Protein AF-A0A1X7VIX7-F1 (afdb_monomer_lite)

Secondary structure (DSSP, 8-state):
-TTIIIIIHHHHHHHHHHIIIIIS-SS-HHHHHHHHHHS---GGGGGGS--S---HHHHTSSPPPS--HHHHHHHHHHHHHHHGGGS-TT-HHHHHHHHHHHHHHHHT-SS--HHHHHHHHHHHHHHHHHHHHH-TTSPPPHHHHHHTTHHHHHHHHS-GGGG--HHHHHHHHHHHHHHTSS-STTHHHHHHHHHHHHHHHHHHGGGS-----EE-PEEEEETTSTTTHHHHHTT-TT--TTSEEEEES-EEBTTB-----TT-------------------EEEE--SSSSPPEEEEPPPP----

Sequence (306 aa):
MHILFEGVLPSQIKLLLHNIIYDRKLFSLPFLNQRIQHFIYGYPETRKKPSKNIEDKHIRGDSKLPFSASQMWFFATVLPLLIGDAVPYEDEHWRCYLLLLEITKYSTARVVSSSSAEYLELLVMRHHELFRICYPQKPITPKMHYMVHFPTLLLKLGPLISCWCMRMEAKNSYFKRISQIGNFKNLSLSVATRHQKLMCSYLHGPVFDFWELESGPCKANLVGSYELFYDIGNIFPDINPKELVSRPKWIKKYQGKVSFSESELSISSFTEANGEKVSFSESELVYGKTDKPPVMLWRLQKSNSA

pLDDT: mean 74.04, std 25.52, range [22.14, 98.44]

Foldseek 3Di:
DCLQLVHDLQVLVLVLCCCCCPVVNLDHLVLLQVLLVPPDDDPVCPVLRPPDRDDPCCNVNPNTGPHDSSNSLVCLVCVCVSCVVSDDPPDLSVVLSVLSNVLVCLLQDPADDLVSLVVLLVSLVVSVVSCCVSCVPDDCDVSSVVSNCSSVCCVVVNRNNVVDCPVVVVVVVLLVVQLVVDDVVPSVVSSVVVVVVLVCCVPVPPPDQPQDKDFADWDKDFCLPPVRVVVVCVVPVPDDSRFIKIFGCAIQGSNDRPGDDPPAADDDDDDDDDDDDDDAGHWDWTDGPDPDDTDTDGDDDDDPPD

Organism: Amphimedon queenslandica (NCBI:txid400682)

Radius of gyration: 27.21 Å; chains: 1; bounding box: 84×40×45 Å

Structure (mmCIF, N/CA/C/O backbone):
data_AF-A0A1X7VIX7-F1
#
_entry.id   AF-A0A1X7VIX7-F1
#
loop_
_atom_site.group_PDB
_atom_site.id
_atom_site.type_symbol
_atom_site.label_atom_id
_atom_site.label_alt_id
_atom_site.label_comp_id
_atom_site.label_asym_id
_atom_site.label_entity_id
_atom_site.label_seq_id
_atom_site.pdbx_PDB_ins_code
_atom_site.Cartn_x
_atom_site.Cartn_y
_atom_site.Cartn_z
_atom_site.occupancy
_atom_site.B_iso_or_equiv
_atom_site.auth_seq_id
_atom_site.auth_comp_id
_atom_site.auth_asym_id
_atom_site.auth_atom_id
_atom_site.pdbx_PDB_model_num
ATOM 1 N N . MET A 1 1 ? -0.694 2.633 -8.822 1.00 84.31 1 MET A N 1
ATOM 2 C CA . MET A 1 1 ? 0.163 2.883 -7.641 1.00 84.31 1 MET A CA 1
ATOM 3 C C . MET A 1 1 ? -0.283 4.134 -6.886 1.00 84.31 1 MET A C 1
ATOM 5 O O . MET A 1 1 ? -0.794 3.976 -5.786 1.00 84.31 1 MET A O 1
ATOM 9 N N . HIS A 1 2 ? -0.205 5.333 -7.478 1.00 91.12 2 HIS A N 1
ATOM 10 C CA . HIS A 1 2 ? -0.530 6.584 -6.770 1.00 91.12 2 HIS A CA 1
ATOM 11 C C . HIS A 1 2 ? -1.971 6.692 -6.258 1.00 91.12 2 HIS A C 1
ATOM 13 O O . HIS A 1 2 ? -2.201 7.307 -5.215 1.00 91.12 2 HIS A O 1
ATOM 19 N N . ILE A 1 3 ? -2.928 6.123 -7.001 1.00 95.25 3 ILE A N 1
ATOM 20 C CA . ILE A 1 3 ? -4.352 6.152 -6.646 1.00 95.25 3 ILE A CA 1
ATOM 21 C C . ILE A 1 3 ? -4.588 5.304 -5.393 1.00 95.25 3 ILE A C 1
ATOM 23 O O . ILE A 1 3 ? -4.989 5.839 -4.368 1.00 95.25 3 ILE A O 1
ATOM 27 N N . LEU A 1 4 ? -4.266 4.009 -5.446 1.00 95.62 4 LEU A N 1
ATOM 28 C CA . LEU A 1 4 ? -4.497 3.082 -4.336 1.00 95.62 4 LEU A CA 1
ATOM 29 C C . LEU A 1 4 ? -3.406 3.172 -3.258 1.00 95.62 4 LEU A C 1
ATOM 31 O O . LEU A 1 4 ? -3.664 3.650 -2.159 1.00 95.62 4 LEU A O 1
ATOM 35 N N . PHE A 1 5 ? -2.178 2.750 -3.569 1.00 94.88 5 PHE A N 1
ATOM 36 C CA . PHE A 1 5 ? -1.123 2.473 -2.581 1.00 94.88 5 PHE A CA 1
ATOM 37 C C . PHE A 1 5 ? -0.504 3.710 -1.922 1.00 94.88 5 PHE A C 1
ATOM 39 O O . PHE A 1 5 ? -0.047 3.624 -0.790 1.00 94.88 5 PHE A O 1
ATOM 46 N N . GLU A 1 6 ? -0.492 4.858 -2.597 1.00 93.81 6 GLU A N 1
ATOM 47 C CA . GLU A 1 6 ? -0.040 6.139 -2.015 1.00 93.81 6 GLU A CA 1
ATOM 48 C C . GLU A 1 6 ? -1.198 7.111 -1.761 1.00 93.81 6 GLU A C 1
ATOM 50 O O . GLU A 1 6 ? -1.000 8.297 -1.481 1.00 93.81 6 GLU A O 1
ATOM 55 N N . GLY A 1 7 ? -2.426 6.645 -1.956 1.00 94.88 7 GLY A N 1
ATOM 56 C CA . GLY A 1 7 ? -3.621 7.464 -1.898 1.00 94.88 7 GLY A CA 1
ATOM 57 C C . GLY A 1 7 ? -4.652 6.869 -0.973 1.00 94.88 7 GLY A C 1
ATOM 58 O O . GLY A 1 7 ? -4.559 7.040 0.238 1.00 94.88 7 GLY A O 1
ATOM 59 N N . VAL A 1 8 ? -5.620 6.182 -1.570 1.00 96.81 8 VAL A N 1
ATOM 60 C CA . VAL A 1 8 ? -6.841 5.739 -0.897 1.00 96.81 8 VAL A CA 1
ATOM 61 C C . VAL A 1 8 ? -6.543 4.777 0.254 1.00 96.81 8 VAL A C 1
ATOM 63 O O . VAL A 1 8 ? -7.055 4.980 1.353 1.00 96.81 8 VAL A O 1
ATOM 66 N N . LEU A 1 9 ? -5.650 3.799 0.054 1.00 97.00 9 LEU A N 1
ATOM 67 C CA . LEU A 1 9 ? -5.275 2.834 1.096 1.00 97.00 9 LEU A CA 1
ATOM 68 C C . LEU A 1 9 ? -4.662 3.500 2.335 1.00 97.00 9 LEU A C 1
ATOM 70 O O . LEU A 1 9 ? -5.235 3.335 3.411 1.00 97.00 9 LEU A O 1
ATOM 74 N N . PRO A 1 10 ? -3.564 4.281 2.238 1.00 95.75 10 PRO A N 1
ATOM 75 C CA . PRO A 1 10 ? -3.006 4.939 3.414 1.00 95.75 10 PRO A CA 1
ATOM 76 C C . PRO A 1 10 ? -4.017 5.842 4.118 1.00 95.75 10 PRO A C 1
ATOM 78 O O . PRO A 1 10 ? -4.035 5.875 5.346 1.00 95.75 10 PRO A O 1
ATOM 81 N N . SER A 1 11 ? -4.846 6.577 3.364 1.00 95.50 11 SER A N 1
ATOM 82 C CA . SER A 1 11 ? -5.825 7.483 3.967 1.00 95.50 11 SER A CA 1
ATOM 83 C C . SER A 1 11 ? -6.924 6.737 4.715 1.00 95.50 11 SER A C 1
ATOM 85 O O . SER A 1 11 ? -7.225 7.089 5.850 1.00 95.50 11 SER A O 1
ATOM 87 N N . GLN A 1 12 ? -7.502 5.695 4.120 1.00 96.75 12 GLN A N 1
ATOM 88 C CA . GLN A 1 12 ? -8.629 4.986 4.719 1.00 96.75 12 GLN A CA 1
ATOM 89 C C . GLN A 1 12 ? -8.191 4.063 5.847 1.00 96.75 12 GLN A C 1
ATOM 91 O O . GLN A 1 12 ? -8.845 4.031 6.880 1.00 96.75 12 GLN A O 1
ATOM 96 N N . ILE A 1 13 ? -7.048 3.383 5.710 1.00 97.06 13 ILE A N 1
ATOM 97 C CA . ILE A 1 13 ? -6.485 2.575 6.798 1.00 97.06 13 ILE A CA 1
ATOM 98 C C . ILE A 1 13 ? -6.184 3.457 8.010 1.00 97.06 13 ILE A C 1
ATOM 100 O O . ILE A 1 13 ? -6.458 3.062 9.137 1.00 97.06 13 ILE A O 1
ATOM 104 N N . LYS A 1 14 ? -5.677 4.677 7.803 1.00 96.00 14 LYS A N 1
ATOM 105 C CA . LYS A 1 14 ? -5.478 5.632 8.897 1.00 96.00 14 LYS A CA 1
ATOM 106 C C . LYS A 1 14 ? -6.792 5.978 9.609 1.00 96.00 14 LYS A C 1
ATOM 108 O O . LYS A 1 14 ? -6.824 5.960 10.835 1.00 96.00 14 LYS A O 1
ATOM 113 N N . LEU A 1 15 ? -7.863 6.256 8.860 1.00 96.56 15 LEU A N 1
ATOM 114 C CA . LEU A 1 15 ? -9.188 6.540 9.428 1.00 96.56 15 LEU A CA 1
ATOM 115 C C . LEU A 1 15 ? -9.769 5.331 10.172 1.00 96.56 15 LEU A C 1
ATOM 117 O O . LEU A 1 15 ? -10.297 5.477 11.269 1.00 96.56 15 LEU A O 1
ATOM 121 N N . LEU A 1 16 ? -9.632 4.137 9.597 1.00 97.25 16 LEU A N 1
ATOM 122 C CA . LEU A 1 16 ? -10.057 2.880 10.204 1.00 97.25 16 LEU A CA 1
ATOM 123 C C . LEU A 1 16 ? -9.333 2.623 11.527 1.00 97.25 16 LEU A C 1
ATOM 125 O O . LEU A 1 16 ? -9.973 2.370 12.542 1.00 97.25 16 LEU A O 1
ATOM 129 N N . LEU A 1 17 ? -8.000 2.721 11.530 1.00 97.06 17 LEU A N 1
ATOM 130 C CA . LEU A 1 17 ? -7.198 2.525 12.734 1.00 97.06 17 LEU A CA 1
ATOM 131 C C . LEU A 1 17 ? -7.510 3.584 13.792 1.00 97.06 17 LEU A C 1
ATOM 133 O O . LEU A 1 17 ? -7.532 3.251 14.972 1.00 97.06 17 LEU A O 1
ATOM 137 N N . HIS A 1 18 ? -7.787 4.830 13.391 1.00 96.62 18 HIS A N 1
ATOM 138 C CA . HIS A 1 18 ? -8.227 5.859 14.330 1.00 96.62 18 HIS A CA 1
ATOM 139 C C . HIS A 1 18 ? -9.520 5.443 15.038 1.00 96.62 18 HIS A C 1
ATOM 141 O O . HIS A 1 18 ? -9.579 5.426 16.269 1.00 96.62 18 HIS A O 1
ATOM 147 N N . ASN A 1 19 ? -10.522 5.049 14.249 1.00 96.25 19 ASN A N 1
ATOM 148 C CA . ASN A 1 19 ? -11.822 4.643 14.759 1.00 96.25 19 ASN A CA 1
ATOM 149 C C . ASN A 1 19 ? -11.727 3.426 15.685 1.00 96.25 19 ASN A C 1
ATOM 151 O O . ASN A 1 19 ? -12.216 3.455 16.810 1.00 96.25 19 ASN A O 1
ATOM 155 N N . ILE A 1 20 ? -11.032 2.379 15.253 1.00 96.06 20 ILE A N 1
ATOM 156 C CA . ILE A 1 20 ? -10.953 1.118 15.993 1.00 96.06 20 ILE A CA 1
ATOM 157 C C . ILE A 1 20 ? -10.135 1.253 17.288 1.00 96.06 20 ILE A C 1
ATOM 159 O O . ILE A 1 20 ? -10.521 0.690 18.313 1.00 96.06 20 ILE A O 1
ATOM 163 N N . ILE A 1 21 ? -9.023 1.999 17.265 1.00 96.81 21 ILE A N 1
ATOM 164 C CA . ILE A 1 21 ? -8.084 2.080 18.397 1.00 96.81 21 ILE A CA 1
ATOM 165 C C . ILE A 1 21 ? -8.479 3.168 19.401 1.00 96.81 21 ILE A C 1
ATOM 167 O O . ILE A 1 21 ? -8.361 2.944 20.605 1.00 96.81 21 ILE A O 1
ATOM 171 N N . TYR A 1 22 ? -8.928 4.343 18.948 1.00 95.88 22 TYR A N 1
ATOM 172 C CA . TYR A 1 22 ? -9.163 5.483 19.848 1.00 95.88 22 TYR A CA 1
ATOM 173 C C . TYR A 1 22 ? -10.640 5.757 20.106 1.00 95.88 22 TYR A C 1
ATOM 175 O O . TYR A 1 22 ? -10.991 6.018 21.257 1.00 95.88 22 TYR A O 1
ATOM 183 N N . ASP A 1 23 ? -11.489 5.667 19.079 1.00 94.44 23 ASP A N 1
ATOM 184 C CA . ASP A 1 23 ? -12.914 5.986 19.225 1.00 94.44 23 ASP A CA 1
ATOM 185 C C . ASP A 1 23 ? -13.662 4.806 19.866 1.00 94.44 23 ASP A C 1
ATOM 187 O O . ASP A 1 23 ? -14.310 4.956 20.901 1.00 94.44 23 ASP A O 1
ATOM 191 N N . ARG A 1 24 ? -13.509 3.603 19.299 1.00 94.81 24 ARG A N 1
ATOM 192 C CA . ARG A 1 24 ? -14.140 2.361 19.779 1.00 94.81 24 ARG A CA 1
ATOM 193 C C . ARG A 1 24 ? -13.304 1.591 20.799 1.00 94.81 24 ARG A C 1
ATOM 195 O O . ARG A 1 24 ? -13.856 0.774 21.530 1.00 94.81 24 ARG A O 1
ATOM 202 N N . LYS A 1 25 ? -11.989 1.834 20.842 1.00 95.56 25 LYS A N 1
ATOM 203 C CA . LYS A 1 25 ? -11.031 1.199 21.768 1.00 95.56 25 LYS A CA 1
ATOM 204 C C . LYS A 1 25 ? -11.099 -0.335 21.780 1.00 95.56 25 LYS A C 1
ATOM 206 O O . LYS A 1 25 ? -11.003 -0.948 22.840 1.00 95.56 25 LYS A O 1
ATOM 211 N N . LEU A 1 26 ? -11.238 -0.959 20.608 1.00 95.69 26 LEU A N 1
ATOM 212 C CA . LEU A 1 26 ? -11.319 -2.424 20.498 1.00 95.69 26 LEU A CA 1
ATOM 213 C C . LEU A 1 26 ? -10.001 -3.104 20.895 1.00 95.69 26 LEU A C 1
ATOM 215 O O . LEU A 1 26 ? -9.999 -4.157 21.523 1.00 95.69 26 LEU A O 1
ATOM 219 N N . PHE A 1 27 ? -8.873 -2.488 20.542 1.00 96.19 27 PHE A N 1
ATOM 220 C CA . PHE A 1 27 ? -7.535 -2.913 20.945 1.00 96.19 27 PHE A CA 1
ATOM 221 C C . PHE A 1 27 ? -6.573 -1.717 20.947 1.00 96.19 27 PHE A C 1
ATOM 223 O O . PHE A 1 27 ? -6.906 -0.624 20.491 1.00 96.19 27 PHE A O 1
ATOM 230 N N . SER A 1 28 ? -5.354 -1.921 21.451 1.00 96.31 28 SER A N 1
ATOM 231 C CA . SER A 1 28 ? -4.350 -0.862 21.595 1.00 96.31 28 SER A CA 1
ATOM 232 C C . SER A 1 28 ? -3.357 -0.794 20.423 1.00 96.31 28 SER A C 1
ATOM 234 O O . SER A 1 28 ? -3.066 -1.783 19.750 1.00 96.31 28 SER A O 1
ATOM 236 N N . LEU A 1 29 ? -2.756 0.375 20.187 1.00 96.12 29 LEU A N 1
ATOM 237 C CA . LEU A 1 29 ? -1.693 0.512 19.182 1.00 96.12 29 LEU A CA 1
ATOM 238 C C . LEU A 1 29 ? -0.477 -0.414 19.445 1.00 96.12 29 LEU A C 1
ATOM 240 O O . LEU A 1 29 ? 0.022 -1.016 18.489 1.00 96.12 29 LEU A O 1
ATOM 244 N N . PRO A 1 30 ? -0.007 -0.601 20.698 1.00 95.88 30 PRO A N 1
ATOM 245 C CA . PRO A 1 30 ? 1.008 -1.607 21.009 1.00 95.88 30 PRO A CA 1
ATOM 246 C C . PRO A 1 30 ? 0.605 -3.026 20.601 1.00 95.88 30 PRO A C 1
ATOM 248 O O . PRO A 1 30 ? 1.433 -3.740 20.042 1.00 95.88 30 PRO A O 1
ATOM 251 N N . PHE A 1 31 ? -0.660 -3.411 20.799 1.00 95.50 31 PHE A N 1
ATOM 252 C CA . PHE A 1 31 ? -1.171 -4.720 20.384 1.00 95.50 31 PHE A CA 1
ATOM 253 C C . PHE A 1 31 ? -1.055 -4.922 18.866 1.00 95.50 31 PHE A C 1
ATOM 255 O O . PHE A 1 31 ? -0.527 -5.939 18.415 1.00 95.50 31 PHE A O 1
ATOM 262 N N . LEU A 1 32 ? -1.451 -3.926 18.065 1.00 95.62 32 LEU A N 1
ATOM 263 C CA . LEU A 1 32 ? -1.280 -3.977 16.609 1.00 95.62 32 LEU A CA 1
ATOM 264 C C . LEU A 1 32 ? 0.196 -4.111 16.211 1.00 95.62 32 LEU A C 1
ATOM 266 O O . LEU A 1 32 ? 0.541 -4.967 15.398 1.00 95.62 32 LEU A O 1
ATOM 270 N N . ASN A 1 33 ? 1.080 -3.292 16.789 1.00 95.19 33 ASN A N 1
ATOM 271 C CA . ASN A 1 33 ? 2.513 -3.353 16.492 1.00 95.19 33 ASN A CA 1
ATOM 272 C C . ASN A 1 33 ? 3.126 -4.703 16.887 1.00 95.19 33 ASN A C 1
ATOM 274 O O . ASN A 1 33 ? 3.936 -5.244 16.135 1.00 95.19 33 ASN A O 1
ATOM 278 N N . GLN A 1 34 ? 2.711 -5.281 18.017 1.00 94.44 34 GLN A N 1
ATOM 279 C CA . GLN A 1 34 ? 3.143 -6.611 18.432 1.00 94.44 34 GLN A CA 1
ATOM 280 C C . GLN A 1 34 ? 2.730 -7.660 17.396 1.00 94.44 34 GLN A C 1
ATOM 282 O O . GLN A 1 34 ? 3.567 -8.461 16.977 1.00 94.44 34 GLN A O 1
ATOM 287 N N . ARG A 1 35 ? 1.483 -7.627 16.915 1.00 93.88 35 ARG A N 1
ATOM 288 C CA . ARG A 1 35 ? 1.022 -8.555 15.874 1.00 93.88 35 ARG A CA 1
ATOM 289 C C . ARG A 1 35 ? 1.774 -8.373 14.560 1.00 93.88 35 ARG A C 1
ATOM 291 O O . ARG A 1 35 ? 2.208 -9.358 13.976 1.00 93.88 35 ARG A O 1
ATOM 298 N N . ILE A 1 36 ? 2.034 -7.134 14.139 1.00 92.25 36 ILE A N 1
ATOM 299 C CA . ILE A 1 36 ? 2.876 -6.852 12.965 1.00 92.25 36 ILE A CA 1
ATOM 300 C C . ILE A 1 36 ? 4.283 -7.444 13.142 1.00 92.25 36 ILE A C 1
ATOM 302 O O . ILE A 1 36 ? 4.848 -7.989 12.195 1.00 92.25 36 ILE A O 1
ATOM 306 N N . GLN A 1 37 ? 4.885 -7.351 14.326 1.00 89.50 37 GLN A N 1
ATOM 307 C CA . GLN A 1 37 ? 6.247 -7.841 14.547 1.00 89.50 37 GLN A CA 1
ATOM 308 C C . GLN A 1 37 ? 6.349 -9.368 14.506 1.00 89.50 37 GLN A C 1
ATOM 310 O O . GLN A 1 37 ? 7.299 -9.872 13.896 1.00 89.50 37 GLN A O 1
ATOM 315 N N . HIS A 1 38 ? 5.376 -10.058 15.111 1.00 89.81 38 HIS A N 1
ATOM 316 C CA . HIS A 1 38 ? 5.371 -11.512 15.320 1.00 89.81 38 HIS A CA 1
ATOM 317 C C . HIS A 1 38 ? 4.648 -12.302 14.224 1.00 89.81 38 HIS A C 1
ATOM 319 O O . HIS A 1 38 ? 4.706 -13.529 14.222 1.00 89.81 38 HIS A O 1
ATOM 325 N N . PHE A 1 39 ? 3.978 -11.631 13.285 1.00 89.12 39 PHE A N 1
ATOM 326 C CA . PHE A 1 39 ? 3.362 -12.305 12.147 1.00 89.12 39 PHE A CA 1
ATOM 327 C C . PHE A 1 39 ? 4.410 -13.075 11.331 1.00 89.12 39 PHE A C 1
ATOM 329 O O . PHE A 1 39 ? 5.507 -12.576 11.062 1.00 89.12 39 PHE A O 1
ATOM 336 N N . ILE A 1 40 ? 4.070 -14.299 10.931 1.00 86.25 40 ILE A N 1
ATOM 337 C CA . ILE A 1 40 ? 4.965 -15.166 10.164 1.00 86.25 40 ILE A CA 1
ATOM 338 C C . ILE A 1 40 ? 4.922 -14.725 8.699 1.00 86.25 40 ILE A C 1
ATOM 340 O O . ILE A 1 40 ? 4.001 -15.044 7.950 1.00 86.25 40 ILE A O 1
ATOM 344 N N . TYR A 1 41 ? 5.931 -13.961 8.287 1.00 83.69 41 TYR A N 1
ATOM 345 C CA . TYR A 1 41 ? 6.086 -13.507 6.907 1.00 83.69 41 TYR A CA 1
ATOM 346 C C . TYR A 1 41 ? 6.793 -14.572 6.062 1.00 83.69 41 TYR A C 1
ATOM 348 O O . TYR A 1 41 ? 7.829 -15.100 6.461 1.00 83.69 41 TYR A O 1
ATOM 356 N N . GLY A 1 42 ? 6.272 -14.859 4.866 1.00 79.62 42 GLY A N 1
ATOM 357 C CA . GLY A 1 42 ? 6.949 -15.747 3.917 1.00 79.62 42 GLY A CA 1
ATOM 358 C C . GLY A 1 42 ? 8.287 -15.169 3.433 1.00 79.62 42 GLY A C 1
ATOM 359 O O . GLY A 1 42 ? 8.428 -13.955 3.302 1.00 79.62 42 GLY A O 1
ATOM 360 N N . TYR A 1 43 ? 9.249 -16.036 3.093 1.00 74.62 43 TYR A N 1
ATOM 361 C CA . TYR A 1 43 ? 10.592 -15.664 2.609 1.00 74.62 43 TYR A CA 1
ATOM 362 C C . TYR A 1 43 ? 10.635 -14.542 1.539 1.00 74.62 43 TYR A C 1
ATOM 364 O O . TYR A 1 43 ? 11.420 -13.601 1.699 1.00 74.62 43 TYR A O 1
ATOM 372 N N . PRO A 1 44 ? 9.808 -14.555 0.469 1.00 68.50 44 PRO A N 1
ATOM 373 C CA . PRO A 1 44 ? 9.801 -13.462 -0.513 1.00 68.50 44 PRO A CA 1
ATOM 374 C C . PRO A 1 44 ? 9.236 -12.137 0.034 1.00 68.50 44 PRO A C 1
ATOM 376 O O . PRO A 1 44 ? 9.523 -11.069 -0.511 1.00 68.50 44 PRO A O 1
ATOM 379 N N . GLU A 1 45 ? 8.462 -12.184 1.118 1.00 69.12 45 GLU A N 1
ATOM 380 C CA . GLU A 1 45 ? 7.774 -11.039 1.717 1.00 69.12 45 GLU A CA 1
ATOM 381 C C . GLU A 1 45 ? 8.568 -10.390 2.859 1.00 69.12 45 GLU A C 1
ATOM 383 O O . GLU A 1 45 ? 8.258 -9.270 3.264 1.00 69.12 45 GLU A O 1
ATOM 388 N N . THR A 1 46 ? 9.667 -11.003 3.312 1.00 68.31 46 THR A N 1
ATOM 389 C CA . THR A 1 46 ? 10.539 -10.460 4.370 1.00 68.31 46 THR A CA 1
ATOM 390 C C . THR A 1 46 ? 11.052 -9.055 4.040 1.00 68.31 46 THR A C 1
ATOM 392 O O . THR A 1 46 ? 11.148 -8.201 4.918 1.00 68.31 46 THR A O 1
ATOM 395 N N . ARG A 1 47 ? 11.315 -8.760 2.756 1.00 68.44 47 ARG A N 1
ATOM 396 C CA . ARG A 1 47 ? 11.731 -7.416 2.300 1.00 68.44 47 ARG A CA 1
ATOM 397 C C . ARG A 1 47 ? 10.602 -6.382 2.320 1.00 68.44 47 ARG A C 1
ATOM 399 O O . ARG A 1 47 ? 10.883 -5.187 2.321 1.00 68.44 47 ARG A O 1
ATOM 406 N N . LYS A 1 48 ? 9.343 -6.831 2.298 1.00 70.25 48 LYS A N 1
ATOM 407 C CA . LYS A 1 48 ? 8.141 -5.985 2.342 1.00 70.25 48 LYS A CA 1
ATOM 408 C C . LYS A 1 48 ? 7.541 -5.900 3.744 1.00 70.25 48 LYS A C 1
ATOM 410 O O . LYS A 1 48 ? 6.534 -5.213 3.916 1.00 70.25 48 LYS A O 1
ATOM 415 N N . LYS A 1 49 ? 8.166 -6.540 4.743 1.00 73.94 49 LYS A N 1
ATOM 416 C CA . LYS A 1 49 ? 7.796 -6.381 6.149 1.00 73.94 49 LYS A CA 1
ATOM 417 C C . LYS A 1 49 ? 7.735 -4.881 6.482 1.00 73.94 49 LYS A C 1
ATOM 419 O O . LYS A 1 49 ? 8.646 -4.133 6.095 1.00 73.94 49 LYS A O 1
ATOM 424 N N . PRO A 1 50 ? 6.682 -4.421 7.175 1.00 72.25 50 PRO A N 1
ATOM 425 C CA . PRO A 1 50 ? 6.664 -3.105 7.796 1.00 72.25 50 PRO A CA 1
ATOM 426 C C . PRO A 1 50 ? 7.910 -2.945 8.675 1.00 72.25 50 PRO A C 1
ATOM 428 O O . PRO A 1 50 ? 8.020 -3.552 9.736 1.00 72.25 50 PRO A O 1
ATOM 431 N N . SER A 1 51 ? 8.901 -2.189 8.200 1.00 65.69 51 SER A N 1
ATOM 432 C CA . SER A 1 51 ? 10.194 -2.047 8.886 1.00 65.69 51 SER A CA 1
ATOM 433 C C . SER A 1 51 ? 10.153 -1.034 10.027 1.00 65.69 51 SER A C 1
ATOM 435 O O . SER A 1 51 ? 11.112 -0.916 10.784 1.00 65.69 51 SER A O 1
ATOM 437 N N . LYS A 1 52 ? 9.051 -0.287 10.140 1.00 76.88 52 LYS A N 1
ATOM 438 C CA . LYS A 1 52 ? 8.826 0.743 11.148 1.00 76.88 52 LYS A CA 1
ATOM 439 C C . LYS A 1 52 ? 7.504 0.481 11.851 1.00 76.88 52 LYS A C 1
ATOM 441 O O . LYS A 1 52 ? 6.504 0.201 11.190 1.00 76.88 52 LYS A O 1
ATOM 446 N N . ASN A 1 53 ? 7.515 0.615 13.173 1.00 87.31 53 ASN A N 1
ATOM 447 C CA . ASN A 1 53 ? 6.298 0.564 13.971 1.00 87.31 53 ASN A CA 1
ATOM 448 C C . ASN A 1 53 ? 5.388 1.746 13.624 1.00 87.31 53 ASN A C 1
ATOM 450 O O . ASN A 1 53 ? 5.844 2.838 13.271 1.00 87.31 53 ASN A O 1
ATOM 454 N N . ILE A 1 54 ? 4.086 1.524 13.760 1.00 92.44 54 ILE A N 1
ATOM 455 C CA . ILE A 1 54 ? 3.097 2.584 13.655 1.00 92.44 54 ILE A CA 1
ATOM 456 C C . ILE A 1 54 ? 3.058 3.302 15.004 1.00 92.44 54 ILE A C 1
ATOM 458 O O . ILE A 1 54 ? 2.662 2.736 16.015 1.00 92.44 54 ILE A O 1
ATOM 462 N N . GLU A 1 55 ? 3.507 4.548 15.021 1.00 93.50 55 GLU A N 1
ATOM 463 C CA . GLU A 1 55 ? 3.370 5.461 16.165 1.00 93.50 55 GLU A CA 1
ATOM 464 C C . GLU A 1 55 ? 2.079 6.295 16.101 1.00 93.50 55 GLU A C 1
ATOM 466 O O . GLU A 1 55 ? 1.526 6.518 15.020 1.00 93.50 55 GLU A O 1
ATOM 471 N N . ASP A 1 56 ? 1.671 6.854 17.245 1.00 92.38 56 ASP A N 1
ATOM 472 C CA . ASP A 1 56 ? 0.492 7.720 17.391 1.00 92.38 56 ASP A CA 1
ATOM 473 C C . ASP A 1 56 ? 0.441 8.872 16.382 1.00 92.38 56 ASP A C 1
ATOM 475 O O . ASP A 1 56 ? -0.616 9.169 15.825 1.00 92.38 56 ASP A O 1
ATOM 479 N N . LYS A 1 57 ? 1.589 9.500 16.096 1.00 92.25 57 LYS A N 1
ATOM 480 C CA . LYS A 1 57 ? 1.687 10.622 15.148 1.00 92.25 57 LYS A CA 1
ATOM 481 C C . LYS A 1 57 ? 1.230 10.260 13.732 1.00 92.25 57 LYS A C 1
ATOM 483 O O . LYS A 1 57 ? 0.836 11.145 12.980 1.00 92.25 57 LYS A O 1
ATOM 488 N N . HIS A 1 58 ? 1.281 8.978 13.362 1.00 93.38 58 HIS A N 1
ATOM 489 C CA . HIS A 1 58 ? 0.845 8.509 12.048 1.00 93.38 58 HIS A CA 1
ATOM 490 C C . HIS A 1 58 ? -0.670 8.300 11.968 1.00 93.38 58 HIS A C 1
ATOM 492 O O . HIS A 1 58 ? -1.217 8.336 10.867 1.00 93.38 58 HIS A O 1
ATOM 498 N N . ILE A 1 59 ? -1.342 8.074 13.105 1.00 92.62 59 ILE A N 1
ATOM 499 C CA . ILE A 1 59 ? -2.791 7.841 13.156 1.00 92.62 59 ILE A CA 1
ATOM 500 C C . ILE A 1 59 ? -3.534 9.122 13.543 1.00 92.62 59 ILE A C 1
ATOM 502 O O . ILE A 1 59 ? -4.437 9.538 12.823 1.00 92.62 59 ILE A O 1
ATOM 506 N N . ARG A 1 60 ? -3.115 9.773 14.634 1.00 90.62 60 ARG A N 1
ATOM 507 C CA . ARG A 1 60 ? -3.745 10.988 15.179 1.00 90.62 60 ARG A CA 1
ATOM 508 C C . ARG A 1 60 ? -3.153 12.287 14.633 1.00 90.62 60 ARG A C 1
ATOM 510 O O . ARG A 1 60 ? -3.859 13.281 14.547 1.00 90.62 60 ARG A O 1
ATOM 517 N N . GLY A 1 61 ? -1.869 12.287 14.277 1.00 86.88 61 GLY A N 1
ATOM 518 C CA . GLY A 1 61 ? -1.187 13.468 13.733 1.00 86.88 61 GLY A CA 1
ATOM 519 C C . GLY A 1 61 ? -1.292 13.578 12.212 1.00 86.88 61 GLY A C 1
ATOM 520 O O . GLY A 1 61 ? -1.896 12.733 11.558 1.00 86.88 61 GLY A O 1
ATOM 521 N N . ASP A 1 62 ? -0.628 14.572 11.621 1.00 85.44 62 ASP A N 1
ATOM 522 C CA . ASP A 1 62 ? -0.625 14.797 10.163 1.00 85.44 62 ASP A CA 1
ATOM 523 C C . ASP A 1 62 ? 0.338 13.887 9.391 1.00 85.44 62 ASP A C 1
ATOM 525 O O . ASP A 1 62 ? 0.332 13.840 8.158 1.00 85.44 62 ASP A O 1
ATOM 529 N N . SER A 1 63 ? 1.158 13.111 10.103 1.00 89.31 63 SER A N 1
ATOM 530 C CA . SER A 1 63 ? 2.113 12.213 9.461 1.00 89.31 63 SER A CA 1
ATOM 531 C C . SER A 1 63 ? 1.394 11.102 8.693 1.00 89.31 63 SER A C 1
ATOM 533 O O . SER A 1 63 ? 0.357 10.575 9.113 1.00 89.31 63 SER A O 1
ATOM 535 N N . LYS A 1 64 ? 1.963 10.731 7.544 1.00 89.12 64 LYS A N 1
ATOM 536 C CA . LYS A 1 64 ? 1.527 9.563 6.769 1.00 89.12 64 LYS A CA 1
ATOM 537 C C . LYS A 1 64 ? 1.996 8.282 7.451 1.00 89.12 64 LYS A C 1
ATOM 539 O O . LYS A 1 64 ? 2.997 8.291 8.162 1.00 89.12 64 LYS A O 1
ATOM 544 N N . LEU A 1 65 ? 1.313 7.172 7.178 1.00 92.19 65 LEU A N 1
ATOM 545 C CA . LEU A 1 65 ? 1.791 5.852 7.587 1.00 92.19 65 LEU A CA 1
ATOM 546 C C . LEU A 1 65 ? 3.215 5.610 7.045 1.00 92.19 65 LEU A C 1
ATOM 548 O O . LEU A 1 65 ? 3.484 5.956 5.890 1.00 92.19 65 LEU A O 1
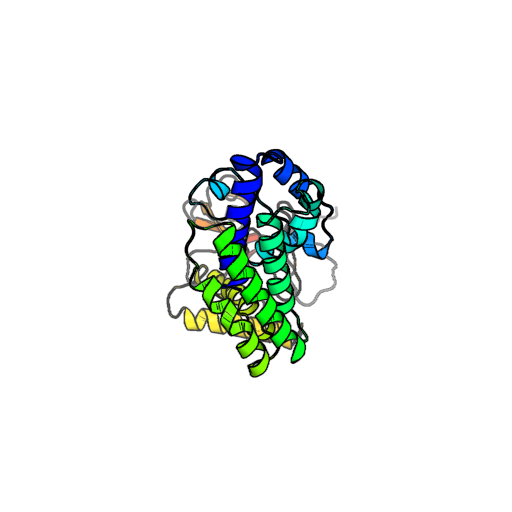ATOM 552 N N . PRO A 1 66 ? 4.129 5.031 7.845 1.00 90.81 66 PRO A N 1
ATOM 553 C CA . PRO A 1 66 ? 5.560 4.975 7.540 1.00 90.81 66 PRO A CA 1
ATOM 554 C C . PRO A 1 66 ? 5.918 3.849 6.553 1.00 90.81 66 PRO A C 1
ATOM 556 O O . PRO A 1 66 ? 6.919 3.153 6.727 1.00 90.81 66 PRO A O 1
ATOM 559 N N . PHE A 1 67 ? 5.102 3.655 5.514 1.00 91.31 67 PHE A N 1
ATOM 560 C CA . PHE A 1 67 ? 5.220 2.559 4.554 1.00 91.31 67 PHE A CA 1
ATOM 561 C C . PHE A 1 67 ? 5.443 3.087 3.136 1.00 91.31 67 PHE A C 1
ATOM 563 O O . PHE A 1 67 ? 4.789 4.031 2.695 1.00 91.31 67 PHE A O 1
ATOM 570 N N . SER A 1 68 ? 6.344 2.440 2.392 1.00 90.44 68 SER A N 1
ATOM 571 C CA . SER A 1 68 ? 6.411 2.602 0.933 1.00 90.44 68 SER A CA 1
ATOM 572 C C . SER A 1 68 ? 5.140 2.067 0.265 1.00 90.44 68 SER A C 1
ATOM 574 O O . SER A 1 68 ? 4.427 1.257 0.853 1.00 90.44 68 SER A O 1
ATOM 576 N N . ALA A 1 69 ? 4.883 2.425 -0.997 1.00 91.12 69 ALA A N 1
ATOM 577 C CA . ALA A 1 69 ? 3.725 1.915 -1.741 1.00 91.12 69 ALA A CA 1
ATOM 578 C C . ALA A 1 69 ? 3.639 0.371 -1.750 1.00 91.12 69 ALA A C 1
ATOM 580 O O . ALA A 1 69 ? 2.561 -0.200 -1.605 1.00 91.12 69 ALA A O 1
ATOM 581 N N . SER A 1 70 ? 4.781 -0.316 -1.872 1.00 90.19 70 SER A N 1
ATOM 582 C CA . SER A 1 70 ? 4.833 -1.786 -1.842 1.00 90.19 70 SER A CA 1
ATOM 583 C C . SER A 1 70 ? 4.528 -2.370 -0.456 1.00 90.19 70 SER A C 1
ATOM 585 O O . SER A 1 70 ? 3.784 -3.342 -0.354 1.00 90.19 70 SER A O 1
ATOM 587 N N . GLN A 1 71 ? 5.046 -1.745 0.607 1.00 92.06 71 GLN A N 1
ATOM 588 C CA . GLN A 1 71 ? 4.759 -2.130 1.990 1.00 92.06 71 GLN A CA 1
ATOM 589 C C . GLN A 1 71 ? 3.307 -1.824 2.361 1.00 92.06 71 GLN A C 1
ATOM 591 O O . GLN A 1 71 ? 2.694 -2.612 3.063 1.00 92.06 71 GLN A O 1
ATOM 596 N N . MET A 1 72 ? 2.740 -0.722 1.866 1.00 94.31 72 MET A N 1
ATOM 597 C CA . MET A 1 72 ? 1.341 -0.360 2.084 1.00 94.31 72 MET A CA 1
ATOM 598 C C . MET A 1 72 ? 0.397 -1.384 1.462 1.00 94.31 72 MET A C 1
ATOM 600 O O . MET A 1 72 ? -0.544 -1.820 2.113 1.00 94.31 72 MET A O 1
ATOM 604 N N . TRP A 1 73 ? 0.655 -1.797 0.217 1.00 93.75 73 TRP A N 1
ATOM 605 C CA . TRP A 1 73 ? -0.146 -2.837 -0.430 1.00 93.75 73 TRP A CA 1
ATOM 606 C C . TRP A 1 73 ? -0.095 -4.154 0.350 1.00 93.75 73 TRP A C 1
ATOM 608 O O . TRP A 1 73 ? -1.126 -4.778 0.605 1.00 93.75 73 TRP A O 1
ATOM 618 N N . PHE A 1 74 ? 1.106 -4.547 0.772 1.00 92.75 74 PHE A N 1
ATOM 619 C CA . PHE A 1 74 ? 1.298 -5.751 1.562 1.00 92.75 74 PHE A CA 1
ATOM 620 C C . PHE A 1 74 ? 0.596 -5.663 2.925 1.00 92.75 74 PHE A C 1
ATOM 622 O O . PHE A 1 74 ? -0.196 -6.538 3.263 1.00 92.75 74 PHE A O 1
ATOM 629 N N . PHE A 1 75 ? 0.807 -4.571 3.662 1.00 94.19 75 PHE A N 1
ATOM 630 C CA . PHE A 1 75 ? 0.158 -4.311 4.944 1.00 94.19 75 PHE A CA 1
ATOM 631 C C . PHE A 1 75 ? -1.363 -4.331 4.820 1.00 94.19 75 PHE A C 1
ATOM 633 O O . PHE A 1 75 ? -2.019 -5.017 5.591 1.00 94.19 75 PHE A O 1
ATOM 640 N N . ALA A 1 76 ? -1.921 -3.662 3.810 1.00 95.81 76 ALA A N 1
ATOM 641 C CA . ALA A 1 76 ? -3.353 -3.681 3.547 1.00 95.81 76 ALA A CA 1
ATOM 642 C C . ALA A 1 76 ? -3.884 -5.100 3.292 1.00 95.81 76 ALA A C 1
ATOM 644 O O . ALA A 1 76 ? -4.990 -5.421 3.698 1.00 95.81 76 ALA A O 1
ATOM 645 N N . THR A 1 77 ? -3.112 -5.964 2.640 1.00 93.75 77 THR A N 1
ATOM 646 C CA . THR A 1 77 ? -3.542 -7.345 2.372 1.00 93.75 77 THR A CA 1
ATOM 647 C C . THR A 1 77 ? -3.483 -8.214 3.631 1.00 93.75 77 THR A C 1
ATOM 649 O O . THR A 1 77 ? -4.315 -9.096 3.816 1.00 93.75 77 THR A O 1
ATOM 652 N N . VAL A 1 78 ? -2.506 -7.964 4.505 1.00 93.56 78 VAL A N 1
ATOM 653 C CA . VAL A 1 78 ? -2.246 -8.767 5.710 1.00 93.56 78 VAL A CA 1
ATOM 654 C C . VAL A 1 78 ? -3.025 -8.270 6.930 1.00 93.56 78 VAL A C 1
ATOM 656 O O . VAL A 1 78 ? -3.298 -9.051 7.832 1.00 93.56 78 VAL A O 1
ATOM 659 N N . LEU A 1 79 ? -3.441 -7.004 6.970 1.00 95.31 79 LEU A N 1
ATOM 660 C CA . LEU A 1 79 ? -4.143 -6.420 8.114 1.00 95.31 79 LEU A CA 1
ATOM 661 C C . LEU A 1 79 ? -5.409 -7.196 8.538 1.00 95.31 79 LEU A C 1
ATOM 663 O O . LEU A 1 79 ? -5.562 -7.395 9.742 1.00 95.31 79 LEU A O 1
ATOM 667 N N . PRO A 1 80 ? -6.262 -7.730 7.638 1.00 95.75 80 PRO A N 1
ATOM 668 C CA . PRO A 1 80 ? -7.358 -8.612 8.046 1.00 95.75 80 PRO A CA 1
ATOM 669 C C . PRO A 1 80 ? -6.900 -9.861 8.803 1.00 95.75 80 PRO A C 1
ATOM 671 O O . PRO A 1 80 ? -7.575 -10.291 9.729 1.00 95.75 80 PRO A O 1
ATOM 674 N N . LEU A 1 81 ? -5.733 -10.413 8.463 1.00 94.69 81 LEU A N 1
ATOM 675 C CA . LEU A 1 81 ? -5.140 -11.548 9.178 1.00 94.69 81 LEU A CA 1
ATOM 676 C C . LEU A 1 81 ? -4.534 -11.131 10.524 1.00 94.69 81 LEU A C 1
ATOM 678 O O . LEU A 1 81 ? -4.374 -11.963 11.409 1.00 94.69 81 LEU A O 1
ATOM 682 N N . LEU A 1 82 ? -4.165 -9.855 10.672 1.00 94.56 82 LEU A N 1
ATOM 683 C CA . LEU A 1 82 ? -3.572 -9.327 11.897 1.00 94.56 82 LEU A CA 1
ATOM 684 C C . LEU A 1 82 ? -4.605 -8.935 12.939 1.00 94.56 82 LEU A C 1
ATOM 686 O O . LEU A 1 82 ? -4.285 -9.018 14.114 1.00 94.56 82 LEU A O 1
ATOM 690 N N . ILE A 1 83 ? -5.772 -8.423 12.552 1.00 95.44 83 ILE A N 1
ATOM 691 C CA . ILE A 1 83 ? -6.743 -7.866 13.509 1.00 95.44 83 ILE A CA 1
ATOM 692 C C . ILE A 1 83 ? -8.188 -8.293 13.251 1.00 95.44 83 ILE A C 1
ATOM 694 O O . ILE A 1 83 ? -9.072 -7.834 13.965 1.00 95.44 83 ILE A O 1
ATOM 698 N N . GLY A 1 84 ? -8.456 -9.140 12.254 1.00 94.62 84 GLY A N 1
ATOM 699 C CA . GLY A 1 84 ? -9.824 -9.532 11.900 1.00 94.62 84 GLY A CA 1
ATOM 700 C C . GLY A 1 84 ? -10.571 -10.273 13.012 1.00 94.62 84 GLY A C 1
ATOM 701 O O . GLY A 1 84 ? -11.785 -10.169 13.094 1.00 94.62 84 GLY A O 1
ATOM 702 N N . ASP A 1 85 ? -9.857 -10.962 13.900 1.00 95.31 85 ASP A N 1
ATOM 703 C CA . ASP A 1 85 ? -10.381 -11.592 15.120 1.00 95.31 85 ASP A CA 1
ATOM 704 C C . ASP A 1 85 ? -10.687 -10.590 16.247 1.00 95.31 85 ASP A C 1
ATOM 706 O O . ASP A 1 85 ? -11.445 -10.901 17.160 1.00 95.31 85 ASP A O 1
ATOM 710 N N . ALA A 1 86 ? -10.109 -9.387 16.195 1.00 94.56 86 ALA A N 1
ATOM 711 C CA . ALA A 1 86 ? -10.292 -8.335 17.195 1.00 94.56 86 ALA A CA 1
ATOM 712 C C . ALA A 1 86 ? -11.352 -7.290 16.789 1.00 94.56 86 ALA A C 1
ATOM 714 O O . ALA A 1 86 ? -11.578 -6.327 17.525 1.00 94.56 86 ALA A O 1
ATOM 715 N N . VAL A 1 87 ? -11.983 -7.444 15.620 1.00 95.19 87 VAL A N 1
ATOM 716 C CA . VAL A 1 87 ? -12.975 -6.505 15.078 1.00 95.19 87 VAL A CA 1
ATOM 717 C C . VAL A 1 87 ? -14.315 -7.224 14.879 1.00 95.19 87 VAL A C 1
ATOM 719 O O . VAL A 1 87 ? -14.340 -8.289 14.265 1.00 95.19 87 VAL A O 1
ATOM 722 N N . PRO A 1 88 ? -15.444 -6.671 15.366 1.00 94.06 88 PRO A N 1
ATOM 723 C CA . PRO A 1 88 ? -16.764 -7.261 15.153 1.00 94.06 88 PRO A CA 1
ATOM 724 C C . PRO A 1 88 ? -17.107 -7.412 13.669 1.00 94.06 88 PRO A C 1
ATOM 726 O O . PRO A 1 88 ? -16.870 -6.501 12.878 1.00 94.06 88 PRO A O 1
ATOM 729 N N . TYR A 1 89 ? -17.733 -8.533 13.306 1.00 89.44 89 TYR A N 1
ATOM 730 C CA . TYR A 1 89 ? -18.104 -8.834 11.918 1.00 89.44 89 TYR A CA 1
ATOM 731 C C . TYR A 1 89 ? -19.068 -7.802 11.306 1.00 89.44 89 TYR A C 1
ATOM 733 O O . TYR A 1 89 ? -18.968 -7.481 10.124 1.00 89.44 89 TYR A O 1
ATOM 741 N N . GLU A 1 90 ? -19.976 -7.262 12.118 1.00 92.56 90 GLU A N 1
ATOM 742 C CA . GLU A 1 90 ? -20.993 -6.290 11.697 1.00 92.56 90 GLU A CA 1
ATOM 743 C C . GLU A 1 90 ? -20.470 -4.846 11.634 1.00 92.56 90 GLU A C 1
ATOM 745 O O . GLU A 1 90 ? -21.233 -3.924 11.355 1.00 92.56 90 GLU A O 1
ATOM 750 N N . ASP A 1 91 ? -19.178 -4.614 11.891 1.00 95.56 91 ASP A N 1
ATOM 751 C CA . ASP A 1 91 ? -18.626 -3.264 11.860 1.00 95.56 91 ASP A CA 1
ATOM 752 C C . ASP A 1 91 ? -18.596 -2.689 10.431 1.00 95.56 91 ASP A C 1
ATOM 754 O O . ASP A 1 91 ? -17.925 -3.197 9.527 1.00 95.56 91 ASP A O 1
ATOM 758 N N . GLU A 1 92 ? -19.310 -1.581 10.230 1.00 96.75 92 GLU A N 1
ATOM 759 C CA . GLU A 1 92 ? -19.422 -0.932 8.922 1.00 96.75 92 GLU A CA 1
ATOM 760 C C . GLU A 1 92 ? -18.096 -0.330 8.433 1.00 96.75 92 GLU A C 1
ATOM 762 O O . GLU A 1 92 ? -17.813 -0.376 7.233 1.00 96.75 92 GLU A O 1
ATOM 767 N N . HIS A 1 93 ? -17.242 0.179 9.332 1.00 97.44 93 HIS A N 1
ATOM 768 C CA . HIS A 1 93 ? -15.937 0.744 8.962 1.00 97.44 93 HIS A CA 1
ATOM 769 C C . HIS A 1 93 ? -15.008 -0.361 8.445 1.00 97.44 93 HIS A C 1
ATOM 771 O O . HIS A 1 93 ? -14.305 -0.192 7.443 1.00 97.44 93 HIS A O 1
ATOM 777 N N . TRP A 1 94 ? -15.051 -1.521 9.097 1.00 97.50 94 TRP A N 1
ATOM 778 C CA . TRP A 1 94 ? -14.363 -2.734 8.698 1.00 97.50 94 TRP A CA 1
ATOM 779 C C . TRP A 1 94 ? -14.879 -3.240 7.356 1.00 97.50 94 TRP A C 1
ATOM 781 O O . TRP A 1 94 ? -14.084 -3.460 6.443 1.00 97.50 94 TRP A O 1
ATOM 791 N N . ARG A 1 95 ? -16.201 -3.325 7.173 1.00 97.81 95 ARG A N 1
ATOM 792 C CA . ARG A 1 95 ? -16.812 -3.684 5.885 1.00 97.81 95 ARG A CA 1
ATOM 793 C C . ARG A 1 95 ? -16.403 -2.720 4.769 1.00 97.81 95 ARG A C 1
ATOM 795 O O . ARG A 1 95 ? -16.055 -3.166 3.676 1.00 97.81 95 ARG A O 1
ATOM 802 N N . CYS A 1 96 ? -16.381 -1.415 5.040 1.00 98.12 96 CYS A N 1
ATOM 803 C CA . CYS A 1 96 ? -15.918 -0.398 4.098 1.00 98.12 96 CYS A CA 1
ATOM 804 C C . CYS A 1 96 ? -14.462 -0.638 3.685 1.00 98.12 96 CYS A C 1
ATOM 806 O O . CYS A 1 96 ? -14.117 -0.535 2.508 1.00 98.12 96 CYS A O 1
ATOM 808 N N . TYR A 1 97 ? -13.602 -0.995 4.635 1.00 98.19 97 TYR A N 1
ATOM 809 C CA . TYR A 1 97 ? -12.217 -1.353 4.356 1.00 98.19 97 TYR A CA 1
ATOM 810 C C . TYR A 1 97 ? -12.079 -2.656 3.553 1.00 98.19 97 TYR A C 1
ATOM 812 O O . TYR A 1 97 ? -11.291 -2.703 2.607 1.00 98.19 97 TYR A O 1
ATOM 820 N N . LEU A 1 98 ? -12.865 -3.690 3.860 1.00 97.94 98 LEU A N 1
ATOM 821 C CA . LEU A 1 98 ? -12.866 -4.941 3.096 1.00 97.94 98 LEU A CA 1
ATOM 822 C C . LEU A 1 98 ? -13.280 -4.716 1.633 1.00 97.94 98 LEU A C 1
ATOM 824 O O . LEU A 1 98 ? -12.646 -5.272 0.736 1.00 97.94 98 LEU A O 1
ATOM 828 N N . LEU A 1 99 ? -14.252 -3.834 1.374 1.00 98.25 99 LEU A N 1
ATOM 829 C CA . LEU A 1 99 ? -14.602 -3.418 0.010 1.00 98.25 99 LEU A CA 1
ATOM 830 C C . LEU A 1 99 ? -13.411 -2.759 -0.705 1.00 98.25 99 LEU A C 1
ATOM 832 O O . LEU A 1 99 ? -13.140 -3.071 -1.864 1.00 98.25 99 LEU A O 1
ATOM 836 N N . LEU A 1 100 ? -12.643 -1.899 -0.020 1.00 98.38 100 LEU A N 1
ATOM 837 C CA . LEU A 1 100 ? -11.430 -1.309 -0.599 1.00 98.38 100 LEU A CA 1
ATOM 838 C C . LEU A 1 100 ? -10.373 -2.372 -0.938 1.00 98.38 100 LEU A C 1
ATOM 840 O O . LEU A 1 100 ? -9.683 -2.264 -1.960 1.00 98.38 100 LEU A O 1
ATOM 844 N N . LEU A 1 101 ? -10.224 -3.396 -0.094 1.00 97.88 101 LEU A N 1
ATOM 845 C CA . LEU A 1 101 ? -9.322 -4.513 -0.373 1.00 97.88 101 LEU A CA 1
ATOM 846 C C . LEU A 1 101 ? -9.768 -5.311 -1.592 1.00 97.88 101 LEU A C 1
ATOM 848 O O . LEU A 1 101 ? -8.930 -5.664 -2.423 1.00 97.88 101 LEU A O 1
ATOM 852 N N . GLU A 1 102 ? -11.067 -5.549 -1.739 1.00 97.75 102 GLU A N 1
ATOM 853 C CA . GLU A 1 102 ? -11.614 -6.247 -2.897 1.00 97.75 102 GLU A CA 1
ATOM 854 C C . GLU A 1 102 ? -11.401 -5.440 -4.185 1.00 97.75 102 GLU A C 1
ATOM 856 O O . GLU A 1 102 ? -10.865 -5.967 -5.162 1.00 97.75 102 GLU A O 1
ATOM 861 N N . ILE A 1 103 ? -11.660 -4.128 -4.160 1.00 97.94 103 ILE A N 1
ATOM 862 C CA . ILE A 1 103 ? -11.331 -3.221 -5.272 1.00 97.94 103 ILE A CA 1
ATOM 863 C C . ILE A 1 103 ? -9.839 -3.294 -5.611 1.00 97.94 103 ILE A C 1
ATOM 865 O O . ILE A 1 103 ? -9.460 -3.379 -6.782 1.00 97.94 103 ILE A O 1
ATOM 869 N N . THR A 1 104 ? -8.971 -3.296 -4.596 1.00 97.06 104 THR A N 1
ATOM 870 C CA . THR A 1 104 ? -7.519 -3.405 -4.786 1.00 97.06 104 THR A CA 1
ATOM 871 C C . THR A 1 104 ? -7.136 -4.740 -5.428 1.00 97.06 104 THR A C 1
ATOM 873 O O . THR A 1 104 ? -6.278 -4.765 -6.313 1.00 97.06 104 THR A O 1
ATOM 876 N N . LYS A 1 105 ? -7.787 -5.843 -5.044 1.00 95.56 105 LYS A N 1
ATOM 877 C CA . LYS A 1 105 ? -7.574 -7.178 -5.620 1.00 95.56 105 LYS A CA 1
ATOM 878 C C . LYS A 1 105 ? -7.907 -7.204 -7.112 1.00 95.56 105 LYS A C 1
ATOM 880 O O . LYS A 1 105 ? -7.064 -7.615 -7.903 1.00 95.56 105 LYS A O 1
ATOM 885 N N . TYR A 1 106 ? -9.073 -6.697 -7.512 1.00 95.25 106 TYR A N 1
ATOM 886 C CA . TYR A 1 106 ? -9.447 -6.611 -8.931 1.00 95.25 106 TYR A CA 1
ATOM 887 C C . TYR A 1 106 ? -8.543 -5.648 -9.709 1.00 95.25 106 TYR A C 1
ATOM 889 O O . TYR A 1 106 ? -8.084 -5.969 -10.802 1.00 95.25 106 TYR A O 1
ATOM 897 N N . SER A 1 107 ? -8.184 -4.511 -9.111 1.00 94.75 107 SER A N 1
ATOM 898 C CA . SER A 1 107 ? -7.290 -3.522 -9.735 1.00 94.75 107 SER A CA 1
ATOM 899 C C . SER A 1 107 ? -5.855 -4.030 -9.935 1.00 94.75 107 SER A C 1
ATOM 901 O O . SER A 1 107 ? -5.097 -3.465 -10.720 1.00 94.75 107 SER A O 1
ATOM 903 N N . THR A 1 108 ? -5.449 -5.068 -9.202 1.00 94.12 108 THR A N 1
ATOM 904 C CA . THR A 1 108 ? -4.104 -5.665 -9.272 1.00 94.12 108 THR A CA 1
ATOM 905 C C . THR A 1 108 ? -4.096 -7.045 -9.927 1.00 94.12 108 THR A C 1
ATOM 907 O O . THR A 1 108 ? -3.037 -7.668 -10.040 1.00 94.12 108 THR A O 1
ATOM 910 N N . ALA A 1 109 ? -5.252 -7.519 -10.395 1.00 93.94 109 ALA A N 1
ATOM 911 C CA . ALA A 1 109 ? -5.360 -8.769 -11.123 1.00 93.94 109 ALA A CA 1
ATOM 912 C C . ALA A 1 109 ? -4.583 -8.684 -12.445 1.00 93.94 109 ALA A C 1
ATOM 914 O O . ALA A 1 109 ? -4.596 -7.662 -13.129 1.00 93.94 109 ALA A O 1
ATOM 915 N N . ARG A 1 110 ? -3.884 -9.767 -12.803 1.00 93.44 110 ARG A N 1
ATOM 916 C CA . ARG A 1 110 ? -3.129 -9.873 -14.069 1.00 93.44 110 ARG A CA 1
ATOM 917 C C . ARG A 1 110 ? -3.989 -10.321 -15.243 1.00 93.44 110 ARG A C 1
ATOM 919 O O . ARG A 1 110 ? -3.589 -10.144 -16.385 1.00 93.44 110 ARG A O 1
ATOM 926 N N . VAL A 1 111 ? -5.127 -10.932 -14.948 1.00 91.25 111 VAL A N 1
ATOM 927 C CA . VAL A 1 111 ? -6.092 -11.440 -15.917 1.00 91.25 111 VAL A CA 1
ATOM 928 C C . VAL A 1 111 ? -7.448 -10.947 -15.458 1.00 91.25 111 VAL A C 1
ATOM 930 O O . VAL A 1 111 ? -7.767 -11.043 -14.273 1.00 91.25 111 VAL A O 1
ATOM 933 N N . VAL A 1 112 ? -8.202 -10.370 -16.382 1.00 89.75 112 VAL A N 1
ATOM 934 C CA . VAL A 1 112 ? -9.483 -9.727 -16.105 1.00 89.75 112 VAL A CA 1
ATOM 935 C C . VAL A 1 112 ? -10.466 -10.082 -17.215 1.00 89.75 112 VAL A C 1
ATOM 937 O O . VAL A 1 112 ? -10.068 -10.226 -18.370 1.00 89.75 112 VAL A O 1
ATOM 940 N N . SER A 1 113 ? -11.735 -10.245 -16.856 1.00 92.94 113 SER A N 1
ATOM 941 C CA . SER A 1 113 ? -12.844 -10.453 -17.793 1.00 92.94 113 SER A CA 1
ATOM 942 C C . SER A 1 113 ? -13.734 -9.210 -17.860 1.00 92.94 113 SER A C 1
ATOM 944 O O . SER A 1 113 ? -13.651 -8.342 -16.990 1.00 92.94 113 SER A O 1
ATOM 946 N N . SER A 1 114 ? -14.632 -9.136 -18.845 1.00 92.62 114 SER A N 1
ATOM 947 C CA . SER A 1 114 ? -15.675 -8.098 -18.891 1.00 92.62 114 SER A CA 1
ATOM 948 C C . SER A 1 114 ? -16.523 -8.087 -17.615 1.00 92.62 114 SER A C 1
ATOM 950 O O . SER A 1 114 ? -16.695 -7.038 -17.004 1.00 92.62 114 SER A O 1
ATOM 952 N N . SER A 1 115 ? -16.920 -9.263 -17.122 1.00 95.31 115 SER A N 1
ATOM 953 C CA . SER A 1 115 ? -17.654 -9.405 -15.855 1.00 95.31 115 SER A CA 1
ATOM 954 C C . SER A 1 115 ? -16.860 -8.903 -14.643 1.00 95.31 115 SER A C 1
ATOM 956 O O . SER A 1 115 ? -17.437 -8.437 -13.666 1.00 95.31 115 SER A O 1
ATOM 958 N N . SER A 1 116 ? -15.522 -8.958 -14.696 1.00 93.94 116 SER A N 1
ATOM 959 C CA . SER A 1 116 ? -14.678 -8.377 -13.643 1.00 93.94 116 SER A CA 1
ATOM 960 C C . SER A 1 116 ? -14.794 -6.851 -13.607 1.00 93.94 116 SER A C 1
ATOM 962 O O . SER A 1 116 ? -14.700 -6.270 -12.530 1.00 93.94 116 SER A O 1
ATOM 964 N N . ALA A 1 117 ? -14.995 -6.200 -14.760 1.00 94.88 117 ALA A N 1
ATOM 965 C CA . ALA A 1 117 ? -15.206 -4.755 -14.834 1.00 94.88 117 ALA A CA 1
ATOM 966 C C . ALA A 1 117 ? -16.552 -4.356 -14.216 1.00 94.88 117 ALA A C 1
ATOM 968 O O . ALA A 1 117 ? -16.587 -3.463 -13.376 1.00 94.88 117 ALA A O 1
ATOM 969 N N . GLU A 1 118 ? -17.629 -5.058 -14.579 1.00 95.62 118 GLU A N 1
ATOM 970 C CA . GLU A 1 118 ? -18.977 -4.837 -14.032 1.00 95.62 118 GLU A CA 1
ATOM 971 C C . GLU A 1 118 ? -18.994 -5.017 -12.510 1.00 95.62 118 GLU A C 1
ATOM 973 O O . GLU A 1 118 ? -19.515 -4.189 -11.763 1.00 95.62 118 GLU A O 1
ATOM 978 N N . TYR A 1 119 ? -18.349 -6.078 -12.019 1.00 97.19 119 TYR A N 1
ATOM 979 C CA . TYR A 1 119 ? -18.258 -6.307 -10.583 1.00 97.19 119 TYR A CA 1
ATOM 980 C C . TYR A 1 119 ? -17.398 -5.246 -9.882 1.00 97.19 119 TYR A C 1
ATOM 982 O O . TYR A 1 119 ? -17.746 -4.786 -8.795 1.00 97.19 119 TYR A O 1
ATOM 990 N N . LEU A 1 120 ? -16.307 -4.795 -10.509 1.00 97.44 120 LEU A N 1
ATOM 991 C CA . LEU A 1 120 ? -15.490 -3.697 -9.991 1.00 97.44 120 LEU A CA 1
ATOM 992 C C . LEU A 1 120 ? -16.285 -2.387 -9.882 1.00 97.44 120 LEU A C 1
ATOM 994 O O . LEU A 1 120 ? -16.099 -1.654 -8.913 1.00 97.44 120 LEU A O 1
ATOM 998 N N . GLU A 1 121 ? -17.179 -2.106 -10.829 1.00 98.00 121 GLU A N 1
ATOM 999 C CA . GLU A 1 121 ? -18.076 -0.947 -10.784 1.00 98.00 121 GLU A CA 1
ATOM 1000 C C . GLU A 1 121 ? -18.999 -1.005 -9.564 1.00 98.00 121 GLU A C 1
ATOM 1002 O O . GLU A 1 121 ? -19.047 -0.059 -8.771 1.00 98.00 121 GLU A O 1
ATOM 1007 N N . LEU A 1 122 ? -19.639 -2.157 -9.346 1.00 98.19 122 LEU A N 1
ATOM 1008 C CA . LEU A 1 122 ? -20.491 -2.397 -8.182 1.00 98.19 122 LEU A CA 1
ATOM 1009 C C . LEU A 1 122 ? -19.722 -2.239 -6.862 1.00 98.19 122 LEU A C 1
ATOM 1011 O O . LEU A 1 122 ? -20.232 -1.646 -5.909 1.00 98.19 122 LEU A O 1
ATOM 1015 N N . LEU A 1 123 ? -18.496 -2.765 -6.794 1.00 98.38 123 LEU A N 1
ATOM 1016 C CA . LEU A 1 123 ? -17.647 -2.641 -5.611 1.00 98.38 123 LEU A CA 1
ATOM 1017 C C . LEU A 1 123 ? -17.294 -1.183 -5.315 1.00 98.38 123 LEU A C 1
ATOM 1019 O O . LEU A 1 123 ? -17.385 -0.767 -4.161 1.00 98.38 123 LEU A O 1
ATOM 1023 N N . VAL A 1 124 ? -16.913 -0.404 -6.333 1.00 98.38 124 VAL A N 1
ATOM 1024 C CA . VAL A 1 124 ? -16.579 1.021 -6.176 1.00 98.38 124 VAL A CA 1
ATOM 1025 C C . VAL A 1 124 ? -17.796 1.818 -5.713 1.00 98.38 124 VAL A C 1
ATOM 1027 O O . VAL A 1 124 ? -17.673 2.614 -4.784 1.00 98.38 124 VAL A O 1
ATOM 1030 N N . MET A 1 125 ? -18.971 1.572 -6.296 1.00 98.25 125 MET A N 1
ATOM 1031 C CA . MET A 1 125 ? -20.221 2.213 -5.879 1.00 98.25 125 MET A CA 1
ATOM 1032 C C . MET A 1 125 ? -20.517 1.942 -4.396 1.00 98.25 125 MET A C 1
ATOM 1034 O O . MET A 1 125 ? -20.593 2.879 -3.601 1.00 98.25 125 MET A O 1
ATOM 1038 N N . ARG A 1 126 ? -20.574 0.661 -4.003 1.00 98.38 126 ARG A N 1
ATOM 1039 C CA . ARG A 1 126 ? -20.847 0.244 -2.615 1.00 98.38 126 ARG A CA 1
ATOM 1040 C C . ARG A 1 126 ? -19.816 0.786 -1.633 1.00 98.38 126 ARG A C 1
ATOM 1042 O O . ARG A 1 126 ? -20.159 1.181 -0.522 1.00 98.38 126 ARG A O 1
ATOM 1049 N N . HIS A 1 127 ? -18.547 0.791 -2.034 1.00 98.44 127 HIS A N 1
ATOM 1050 C CA . HIS A 1 127 ? -17.470 1.335 -1.223 1.00 98.44 127 HIS A CA 1
ATOM 1051 C C . HIS A 1 127 ? -17.684 2.822 -0.945 1.00 98.44 127 HIS A C 1
ATOM 1053 O O . HIS A 1 127 ? -17.586 3.241 0.202 1.00 98.44 127 HIS A O 1
ATOM 1059 N N . HIS A 1 128 ? -17.975 3.628 -1.968 1.00 97.88 128 HIS A N 1
ATOM 1060 C CA . HIS A 1 128 ? -18.122 5.076 -1.806 1.00 97.88 128 HIS A CA 1
ATOM 1061 C C . HIS A 1 128 ? -19.387 5.452 -1.036 1.00 97.88 128 HIS A C 1
ATOM 1063 O O . HIS A 1 128 ? -19.344 6.393 -0.245 1.00 97.88 128 HIS A O 1
ATOM 1069 N N . GLU A 1 129 ? -20.484 4.718 -1.226 1.00 97.56 129 GLU A N 1
ATOM 1070 C CA . GLU A 1 129 ? -21.703 4.866 -0.421 1.00 97.56 129 GLU A CA 1
ATOM 1071 C C . GLU A 1 129 ? -21.412 4.616 1.060 1.00 97.56 129 GLU A C 1
ATOM 1073 O O . GLU A 1 129 ? -21.640 5.495 1.893 1.00 97.56 129 GLU A O 1
ATOM 1078 N N . LEU A 1 130 ? -20.817 3.462 1.379 1.00 98.00 130 LEU A N 1
ATOM 1079 C CA . LEU A 1 130 ? -20.496 3.102 2.757 1.00 98.00 130 LEU A CA 1
ATOM 1080 C C . LEU A 1 130 ? -19.438 4.035 3.359 1.00 98.00 130 LEU A C 1
ATOM 1082 O O . LEU A 1 130 ? -19.550 4.432 4.514 1.00 98.00 130 LEU A O 1
ATOM 1086 N N . PHE A 1 131 ? -18.459 4.479 2.567 1.00 98.19 131 PHE A N 1
ATOM 1087 C CA . PHE A 1 131 ? -17.447 5.437 3.010 1.00 98.19 131 PHE A CA 1
ATOM 1088 C C . PHE A 1 131 ? -18.074 6.761 3.466 1.00 98.19 131 PHE A C 1
ATOM 1090 O O . PHE A 1 131 ? -17.646 7.324 4.471 1.00 98.19 131 PHE A O 1
ATOM 1097 N N . ARG A 1 132 ? -19.102 7.258 2.763 1.00 97.31 132 ARG A N 1
ATOM 1098 C CA . ARG A 1 132 ? -19.814 8.486 3.158 1.00 97.31 132 ARG A CA 1
ATOM 1099 C C . ARG A 1 132 ? -20.598 8.315 4.455 1.00 97.31 132 ARG A C 1
ATOM 1101 O O . ARG A 1 132 ? -20.702 9.278 5.209 1.00 97.31 132 ARG A O 1
ATOM 1108 N N . ILE A 1 133 ? -21.130 7.119 4.699 1.00 97.19 133 ILE A N 1
ATOM 1109 C CA . ILE A 1 133 ? -21.862 6.785 5.927 1.00 97.19 133 ILE A CA 1
ATOM 1110 C C . ILE A 1 133 ? -20.891 6.681 7.109 1.00 97.19 133 ILE A C 1
ATOM 1112 O O . ILE A 1 133 ? -21.110 7.320 8.133 1.00 97.19 133 ILE A O 1
ATOM 1116 N N . CYS A 1 134 ? -19.788 5.941 6.956 1.00 97.00 134 CYS A N 1
ATOM 1117 C CA . CYS A 1 134 ? -18.802 5.743 8.022 1.00 97.00 134 CYS A CA 1
ATOM 1118 C C . CYS A 1 134 ? -17.984 7.009 8.324 1.00 97.00 134 CYS A C 1
ATOM 1120 O O . CYS A 1 134 ? -17.614 7.263 9.468 1.00 97.00 134 CYS A O 1
ATOM 1122 N N . TYR A 1 135 ? -17.687 7.825 7.309 1.00 96.38 135 TYR A N 1
ATOM 1123 C CA . TYR A 1 135 ? -16.819 8.999 7.436 1.00 96.38 135 TYR A CA 1
ATOM 1124 C C . TYR A 1 135 ? -17.497 10.283 6.925 1.00 96.38 135 TYR A C 1
ATOM 1126 O O . TYR A 1 135 ? -16.964 10.937 6.024 1.00 96.38 135 TYR A O 1
ATOM 1134 N N . PRO A 1 136 ? -18.625 10.720 7.519 1.00 95.62 136 PRO A N 1
ATOM 1135 C CA . PRO A 1 136 ? -19.425 11.836 6.998 1.00 95.62 136 PRO A CA 1
ATOM 1136 C C . PRO A 1 136 ? -18.669 13.172 6.991 1.00 95.62 136 PRO A C 1
ATOM 1138 O O . PRO A 1 136 ? -18.953 14.052 6.185 1.00 95.62 136 PRO A O 1
ATOM 1141 N N . GLN A 1 137 ? -17.664 13.313 7.860 1.00 94.19 137 GLN A N 1
ATOM 1142 C CA . GLN A 1 137 ? -16.825 14.510 7.970 1.00 94.19 137 GLN A CA 1
ATOM 1143 C C . GLN A 1 137 ? -15.644 14.531 6.986 1.00 94.19 137 GLN A C 1
ATOM 1145 O O . GLN A 1 137 ? -14.873 15.492 6.962 1.00 94.19 137 GLN A O 1
ATOM 1150 N N . LYS A 1 138 ? -15.423 13.457 6.215 1.00 94.19 138 LYS A N 1
ATOM 1151 C CA . LYS A 1 138 ? -14.293 13.354 5.287 1.00 94.19 138 LYS A CA 1
ATOM 1152 C C . LYS A 1 138 ? -14.787 13.482 3.846 1.00 94.19 138 LYS A C 1
ATOM 1154 O O . LYS A 1 138 ? -15.632 12.697 3.421 1.00 94.19 138 LYS A O 1
ATOM 1159 N N . PRO A 1 139 ? -14.253 14.436 3.062 1.00 94.19 139 PRO A N 1
ATOM 1160 C CA . PRO A 1 139 ? -14.653 14.576 1.673 1.00 94.19 139 PRO A CA 1
ATOM 1161 C C . PRO A 1 139 ? -14.123 13.407 0.839 1.00 94.19 139 PRO A C 1
ATOM 1163 O O . PRO A 1 139 ? -13.044 12.863 1.101 1.00 94.19 139 PRO A O 1
ATOM 1166 N N . ILE A 1 140 ? -14.851 13.071 -0.225 1.00 93.88 140 ILE A N 1
ATOM 1167 C CA . ILE A 1 140 ? -14.360 12.151 -1.250 1.00 93.88 140 ILE A CA 1
ATOM 1168 C C . ILE A 1 140 ? -13.167 12.808 -1.945 1.00 93.88 140 ILE A C 1
ATOM 1170 O O . ILE A 1 140 ? -13.272 13.883 -2.532 1.00 93.88 140 ILE A O 1
ATOM 1174 N N . THR A 1 141 ? -12.007 12.162 -1.864 1.00 95.44 141 THR A N 1
ATOM 1175 C CA . THR A 1 141 ? -10.781 12.693 -2.470 1.00 95.44 141 THR A CA 1
ATOM 1176 C C . THR A 1 141 ? -10.778 12.493 -3.990 1.00 95.44 141 THR A C 1
ATOM 1178 O O . THR A 1 141 ? -11.376 11.531 -4.480 1.00 95.44 141 THR A O 1
ATOM 1181 N N . PRO A 1 142 ? -10.017 13.295 -4.761 1.00 97.06 142 PRO A N 1
ATOM 1182 C CA . PRO A 1 142 ? -9.845 13.056 -6.197 1.00 97.06 142 PRO A CA 1
ATOM 1183 C C . PRO A 1 142 ? -9.361 11.635 -6.521 1.00 97.06 142 PRO A C 1
ATOM 1185 O O . PRO A 1 142 ? -9.796 11.028 -7.493 1.00 97.06 142 PRO A O 1
ATOM 1188 N N . LYS A 1 143 ? -8.508 11.051 -5.665 1.00 95.94 143 LYS A N 1
ATOM 1189 C CA . LYS A 1 143 ? -8.030 9.671 -5.835 1.00 95.94 143 LYS A CA 1
ATOM 1190 C C . LYS A 1 143 ? -9.149 8.640 -5.662 1.00 95.94 143 LYS A C 1
ATOM 1192 O O . LYS A 1 143 ? -9.168 7.662 -6.398 1.00 95.94 143 LYS A O 1
ATOM 1197 N N . MET A 1 144 ? -10.079 8.862 -4.732 1.00 96.44 144 MET A N 1
ATOM 1198 C CA . MET A 1 144 ? -11.280 8.029 -4.614 1.00 96.44 144 MET A CA 1
ATOM 1199 C C . MET A 1 144 ? -12.177 8.195 -5.838 1.00 96.44 144 MET A C 1
ATOM 1201 O O . MET A 1 144 ? -12.656 7.203 -6.376 1.00 96.44 144 MET A O 1
ATOM 1205 N N . HIS A 1 145 ? -12.363 9.422 -6.328 1.00 96.81 145 HIS A N 1
ATOM 1206 C CA . HIS A 1 145 ? -13.136 9.660 -7.546 1.00 96.81 145 HIS A CA 1
ATOM 1207 C C . HIS A 1 145 ? -12.546 8.922 -8.759 1.00 96.81 145 HIS A C 1
ATOM 1209 O O . HIS A 1 145 ? -13.282 8.262 -9.482 1.00 96.81 145 HIS A O 1
ATOM 1215 N N . TYR A 1 146 ? -11.220 8.909 -8.930 1.00 97.25 146 TYR A N 1
ATOM 1216 C CA . TYR A 1 146 ? -10.587 8.172 -10.030 1.00 97.25 146 TYR A CA 1
ATOM 1217 C C . TYR A 1 146 ? -10.871 6.664 -10.032 1.00 97.25 146 TYR A C 1
ATOM 1219 O O . TYR A 1 146 ? -10.793 6.047 -11.094 1.00 97.25 146 TYR A O 1
ATOM 1227 N N . MET A 1 147 ? -11.233 6.065 -8.891 1.00 97.50 147 MET A N 1
ATOM 1228 C CA . MET A 1 147 ? -11.639 4.655 -8.838 1.00 97.50 147 MET A CA 1
ATOM 1229 C C . MET A 1 147 ? -12.922 4.385 -9.632 1.00 97.50 147 MET A C 1
ATOM 1231 O O . MET A 1 147 ? -13.079 3.287 -10.153 1.00 97.50 147 MET A O 1
ATOM 1235 N N . VAL A 1 148 ? -13.795 5.386 -9.803 1.00 97.69 148 VAL A N 1
ATOM 1236 C CA . VAL A 1 148 ? -15.015 5.286 -10.628 1.00 97.69 148 VAL A CA 1
ATOM 1237 C C . VAL A 1 148 ? -14.674 4.985 -12.089 1.00 97.69 148 VAL A C 1
ATOM 1239 O O . VAL A 1 148 ? -15.440 4.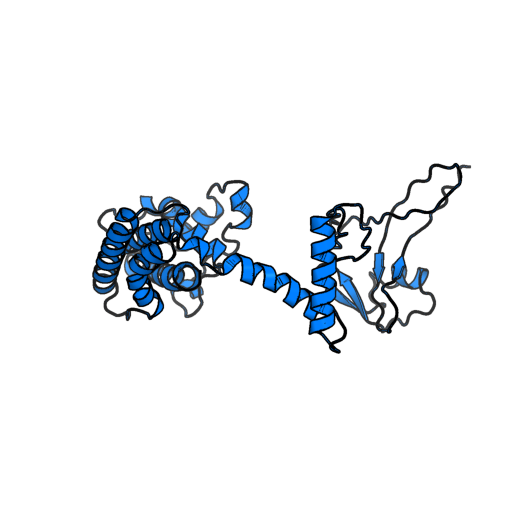335 -12.787 1.00 97.69 148 VAL A O 1
ATOM 1242 N N . HIS A 1 149 ? -13.493 5.393 -12.556 1.00 96.94 149 HIS A N 1
ATOM 1243 C CA . HIS A 1 149 ? -13.045 5.117 -13.920 1.00 96.94 149 HIS A CA 1
ATOM 1244 C C . HIS A 1 149 ? -12.338 3.768 -14.074 1.00 96.94 149 HIS A C 1
ATOM 1246 O O . HIS A 1 149 ? -12.007 3.388 -15.197 1.00 96.94 149 HIS A O 1
ATOM 1252 N N . PHE A 1 150 ? -12.083 3.033 -12.988 1.00 96.44 150 PHE A N 1
ATOM 1253 C CA . PHE A 1 150 ? -11.381 1.751 -13.065 1.00 96.44 150 PHE A CA 1
ATOM 1254 C C . PHE A 1 150 ? -12.080 0.727 -13.967 1.00 96.44 150 PHE A C 1
ATOM 1256 O O . PHE A 1 150 ? -11.367 0.135 -14.775 1.00 96.44 150 PHE A O 1
ATOM 1263 N N . PRO A 1 151 ? -13.414 0.537 -13.916 1.00 96.75 151 PRO A N 1
ATOM 1264 C CA . PRO A 1 151 ? -14.114 -0.389 -14.809 1.00 96.75 151 PRO A CA 1
ATOM 1265 C C . PRO A 1 151 ? -13.892 -0.050 -16.285 1.00 96.75 151 PRO A C 1
ATOM 1267 O O . PRO A 1 151 ? -13.448 -0.889 -17.066 1.00 96.75 151 PRO A O 1
ATOM 1270 N N . THR A 1 152 ? -14.092 1.216 -16.660 1.00 96.62 152 THR A N 1
ATOM 1271 C CA . THR A 1 152 ? -13.898 1.692 -18.036 1.00 96.62 152 THR A CA 1
ATOM 1272 C C . THR A 1 152 ? -12.452 1.535 -18.498 1.00 96.62 152 THR A C 1
ATOM 1274 O O . THR A 1 152 ? -12.203 1.140 -19.637 1.00 96.62 152 THR A O 1
ATOM 1277 N N . LEU A 1 153 ? -11.484 1.839 -17.629 1.00 95.19 153 LEU A N 1
ATOM 1278 C CA . LEU A 1 153 ? -10.064 1.649 -17.927 1.00 95.19 153 LEU A CA 1
ATOM 1279 C C . LEU A 1 153 ? -9.724 0.167 -18.091 1.00 95.19 153 LEU A C 1
ATOM 1281 O O . LEU A 1 153 ? -8.956 -0.176 -18.982 1.00 95.19 153 LEU A O 1
ATOM 1285 N N . LEU A 1 154 ? -10.326 -0.700 -17.280 1.00 94.69 154 LEU A N 1
ATOM 1286 C CA . LEU A 1 154 ? -10.113 -2.139 -17.331 1.00 94.69 154 LEU A CA 1
ATOM 1287 C C . LEU A 1 154 ? -10.648 -2.735 -18.641 1.00 94.69 154 LEU A C 1
ATOM 1289 O O . LEU A 1 154 ? -9.972 -3.555 -19.256 1.00 94.69 154 LEU A O 1
ATOM 1293 N N . LEU A 1 155 ? -11.810 -2.277 -19.118 1.00 94.62 155 LEU A N 1
ATOM 1294 C CA . LEU A 1 155 ? -12.369 -2.692 -20.411 1.00 94.62 155 LEU A CA 1
ATOM 1295 C C . LEU A 1 155 ? -11.538 -2.199 -21.604 1.00 94.62 155 LEU A C 1
ATOM 1297 O O . LEU A 1 155 ? -11.389 -2.917 -22.587 1.00 94.62 155 LEU A O 1
ATOM 1301 N N . LYS A 1 156 ? -10.996 -0.976 -21.530 1.00 94.75 156 LYS A N 1
ATOM 1302 C CA . LYS A 1 156 ? -10.261 -0.355 -22.647 1.00 94.75 156 LYS A CA 1
ATOM 1303 C C . LYS A 1 156 ? -8.793 -0.767 -22.730 1.00 94.75 156 LYS A C 1
ATOM 1305 O O . LYS A 1 156 ? -8.261 -0.889 -23.826 1.00 94.75 156 LYS A O 1
ATOM 1310 N N . LEU A 1 157 ? -8.126 -0.905 -21.587 1.00 93.19 157 LEU A N 1
ATOM 1311 C CA . LEU A 1 157 ? -6.676 -1.123 -21.494 1.00 93.19 157 LEU A CA 1
ATOM 1312 C C . LEU A 1 157 ? -6.322 -2.536 -21.013 1.00 93.19 157 LEU A C 1
ATOM 1314 O O . LEU A 1 157 ? -5.151 -2.914 -21.026 1.00 93.19 157 LEU A O 1
ATOM 1318 N N . GLY A 1 158 ? -7.317 -3.311 -20.577 1.00 93.00 158 GLY A N 1
ATOM 1319 C CA . GLY A 1 158 ? -7.111 -4.601 -19.938 1.00 93.00 158 GLY A CA 1
ATOM 1320 C C . GLY A 1 158 ? -6.671 -4.463 -18.472 1.00 93.00 158 GLY A C 1
ATOM 1321 O O . GLY A 1 158 ? -7.044 -3.510 -17.784 1.00 93.00 158 GLY A O 1
ATOM 1322 N N . PRO A 1 159 ? -5.882 -5.420 -17.949 1.00 94.00 159 PRO A N 1
ATOM 1323 C CA . PRO A 1 159 ? -5.444 -5.425 -16.556 1.00 94.00 159 PRO A CA 1
ATOM 1324 C C . PRO A 1 159 ? -4.771 -4.108 -16.128 1.00 94.00 159 PRO A C 1
ATOM 1326 O O . PRO A 1 159 ? -3.703 -3.754 -16.628 1.00 94.00 159 PRO A O 1
ATOM 1329 N N . LEU A 1 160 ? -5.337 -3.411 -15.135 1.00 93.94 160 LEU A N 1
ATOM 1330 C CA . LEU A 1 160 ? -4.828 -2.106 -14.671 1.00 93.94 160 LEU A CA 1
ATOM 1331 C C . LEU A 1 160 ? -3.397 -2.176 -14.113 1.00 93.94 160 LEU A C 1
ATOM 1333 O O . LEU A 1 160 ? -2.656 -1.190 -14.147 1.00 93.94 160 LEU A O 1
ATOM 1337 N N . ILE A 1 161 ? -2.983 -3.350 -13.625 1.00 92.44 161 ILE A N 1
ATOM 1338 C CA . ILE A 1 161 ? -1.609 -3.608 -13.187 1.00 92.44 161 ILE A CA 1
ATOM 1339 C C . ILE A 1 161 ? -0.594 -3.446 -14.326 1.00 92.44 161 ILE A C 1
ATOM 1341 O O . ILE A 1 161 ? 0.560 -3.130 -14.067 1.00 92.44 161 ILE A O 1
ATOM 1345 N N . SER A 1 162 ? -0.990 -3.611 -15.587 1.00 89.38 162 SER A N 1
ATOM 1346 C CA . SER A 1 162 ? -0.096 -3.418 -16.733 1.00 89.38 162 SER A CA 1
ATOM 1347 C C . SER A 1 162 ? 0.214 -1.939 -16.982 1.00 89.38 162 SER A C 1
ATOM 1349 O O . SER A 1 162 ? 1.261 -1.615 -17.535 1.00 89.38 162 SER A O 1
ATOM 1351 N N . CYS A 1 163 ? -0.652 -1.034 -16.519 1.00 88.31 163 CYS A N 1
ATOM 1352 C CA . CYS A 1 163 ? -0.534 0.409 -16.730 1.00 88.31 163 CYS A CA 1
ATOM 1353 C C . CYS A 1 163 ? 0.193 1.146 -15.591 1.00 88.31 163 CYS A C 1
ATOM 1355 O O . CYS A 1 163 ? 0.305 2.370 -15.618 1.00 88.31 163 CYS A O 1
ATOM 1357 N N . TRP A 1 164 ? 0.651 0.451 -14.544 1.00 89.12 164 TRP A N 1
ATOM 1358 C CA . TRP A 1 164 ? 1.261 1.113 -13.387 1.00 89.12 164 TRP A CA 1
ATOM 1359 C C . TRP A 1 164 ? 2.743 1.491 -13.592 1.00 89.12 164 TRP A C 1
ATOM 1361 O O . TRP A 1 164 ? 3.510 0.816 -14.274 1.00 89.12 164 TRP A O 1
ATOM 1371 N N . CYS A 1 165 ? 3.196 2.543 -12.908 1.00 88.88 165 CYS A N 1
ATOM 1372 C CA . CYS A 1 165 ? 4.568 3.048 -13.051 1.00 88.88 165 CYS A CA 1
ATOM 1373 C C . CYS A 1 165 ? 5.560 2.533 -11.992 1.00 88.88 165 CYS A C 1
ATOM 1375 O O . CYS A 1 165 ? 6.700 2.988 -11.971 1.00 88.88 165 CYS A O 1
ATOM 1377 N N . MET A 1 166 ? 5.193 1.557 -11.144 1.00 86.94 166 MET A N 1
ATOM 1378 C CA . MET A 1 166 ? 6.059 1.091 -10.038 1.00 86.94 166 MET A CA 1
ATOM 1379 C C . MET A 1 166 ? 7.461 0.670 -10.504 1.00 86.94 166 MET A C 1
ATOM 1381 O O . MET A 1 166 ? 8.458 1.028 -9.881 1.00 86.94 166 MET A O 1
ATOM 1385 N N . ARG A 1 167 ? 7.555 -0.083 -11.609 1.00 86.81 167 ARG A N 1
ATOM 1386 C CA . ARG A 1 167 ? 8.850 -0.526 -12.154 1.00 86.81 167 ARG A CA 1
ATOM 1387 C C . ARG A 1 167 ? 9.654 0.622 -12.758 1.00 86.81 167 ARG A C 1
ATOM 1389 O O . ARG A 1 167 ? 10.873 0.647 -12.607 1.00 86.81 167 ARG A O 1
ATOM 1396 N N . MET A 1 168 ? 8.979 1.570 -13.401 1.00 88.12 168 MET A N 1
ATOM 1397 C CA . MET A 1 168 ? 9.620 2.739 -14.003 1.00 88.12 168 MET A CA 1
ATOM 1398 C C . MET A 1 168 ? 10.184 3.667 -12.924 1.00 88.12 168 MET A C 1
ATOM 1400 O O . MET A 1 168 ? 11.332 4.094 -13.007 1.00 88.12 168 MET A O 1
ATOM 1404 N N . GLU A 1 169 ? 9.438 3.891 -11.845 1.00 88.06 169 GLU A N 1
ATOM 1405 C CA . GLU A 1 169 ? 9.917 4.656 -10.693 1.00 88.06 169 GLU A CA 1
ATOM 1406 C C . GLU A 1 169 ? 11.064 3.965 -9.958 1.00 88.06 169 GLU A C 1
ATOM 1408 O O . GLU A 1 169 ? 12.042 4.619 -9.591 1.00 88.06 169 GLU A O 1
ATOM 1413 N N . ALA A 1 170 ? 10.995 2.640 -9.792 1.00 86.62 170 ALA A N 1
ATOM 1414 C CA . ALA A 1 170 ? 12.102 1.874 -9.228 1.00 86.62 170 ALA A CA 1
ATOM 1415 C C . ALA A 1 170 ? 13.373 2.021 -10.083 1.00 86.62 170 ALA A C 1
ATOM 1417 O O . ALA A 1 170 ? 14.459 2.230 -9.541 1.00 86.62 170 ALA A O 1
ATOM 1418 N N . LYS A 1 171 ? 13.240 1.998 -11.418 1.00 85.50 171 LYS A N 1
ATOM 1419 C CA . LYS A 1 171 ? 14.353 2.238 -12.347 1.00 85.50 171 LYS A CA 1
ATOM 1420 C C . LYS A 1 171 ? 14.948 3.640 -12.181 1.00 85.50 171 LYS A C 1
ATOM 1422 O O . LYS A 1 171 ? 16.166 3.789 -12.228 1.00 85.50 171 LYS A O 1
ATOM 1427 N N . ASN A 1 172 ? 14.131 4.649 -11.880 1.00 87.81 172 ASN A N 1
ATOM 1428 C CA . ASN A 1 172 ? 14.617 6.012 -11.644 1.00 87.81 172 ASN A CA 1
ATOM 1429 C C . ASN A 1 172 ? 15.574 6.132 -10.447 1.00 87.81 172 ASN A C 1
ATOM 1431 O O . ASN A 1 172 ? 16.396 7.047 -10.421 1.00 87.81 172 ASN A O 1
ATOM 1435 N N . SER A 1 173 ? 15.530 5.209 -9.478 1.00 84.19 173 SER A N 1
ATOM 1436 C CA . SER A 1 173 ? 16.488 5.185 -8.362 1.00 84.19 173 SER A CA 1
ATOM 1437 C C . SER A 1 173 ? 17.939 5.026 -8.836 1.00 84.19 173 SER A C 1
ATOM 1439 O O . SER A 1 173 ? 18.831 5.675 -8.289 1.00 84.19 173 SER A O 1
ATOM 1441 N N . TYR A 1 174 ? 18.173 4.231 -9.885 1.00 84.12 174 TYR A N 1
ATOM 1442 C CA . TYR A 1 174 ? 19.498 4.054 -10.486 1.00 84.12 174 TYR A CA 1
ATOM 1443 C C . TYR A 1 174 ? 20.045 5.379 -11.031 1.00 84.12 174 TYR A C 1
ATOM 1445 O O . TYR A 1 174 ? 21.153 5.789 -10.685 1.00 84.12 174 TYR A O 1
ATOM 1453 N N . PHE A 1 175 ? 19.234 6.089 -11.817 1.00 85.44 175 PHE A N 1
ATOM 1454 C CA . PHE A 1 175 ? 19.622 7.366 -12.413 1.00 85.44 175 PHE A CA 1
ATOM 1455 C C . PHE A 1 175 ? 19.886 8.439 -11.351 1.00 85.44 175 PHE A C 1
ATOM 1457 O O . PHE A 1 175 ? 20.905 9.123 -11.416 1.00 85.44 175 PHE A O 1
ATOM 1464 N N . LYS A 1 176 ? 19.025 8.524 -10.325 1.00 84.00 176 LYS A N 1
ATOM 1465 C CA . LYS A 1 176 ? 19.204 9.440 -9.186 1.00 84.00 176 LYS A CA 1
ATOM 1466 C C . LYS A 1 176 ? 20.513 9.183 -8.439 1.00 84.00 176 LYS A C 1
ATOM 1468 O O . LYS A 1 176 ? 21.204 10.130 -8.075 1.00 84.00 176 LYS A O 1
ATOM 1473 N N . ARG A 1 177 ? 20.878 7.914 -8.239 1.00 81.25 177 ARG A N 1
ATOM 1474 C CA . ARG A 1 177 ? 22.141 7.546 -7.588 1.00 81.25 177 ARG A CA 1
ATOM 1475 C C . ARG A 1 177 ? 23.342 7.987 -8.420 1.00 81.25 177 ARG A C 1
ATOM 1477 O O . ARG A 1 177 ? 24.243 8.620 -7.889 1.00 81.25 177 ARG A O 1
ATOM 1484 N N . ILE A 1 178 ? 23.350 7.702 -9.721 1.00 77.44 178 ILE A N 1
ATOM 1485 C CA . ILE A 1 178 ? 24.478 8.076 -10.591 1.00 77.44 178 ILE A CA 1
ATOM 1486 C C . ILE A 1 178 ? 24.628 9.588 -10.686 1.00 77.44 178 ILE A C 1
ATOM 1488 O O . ILE A 1 178 ? 25.754 10.078 -10.668 1.00 77.44 178 ILE A O 1
ATOM 1492 N N . SER A 1 179 ? 23.518 10.329 -10.718 1.00 78.12 179 SER A N 1
ATOM 1493 C CA . SER A 1 179 ? 23.580 11.791 -10.748 1.00 78.12 179 SER A CA 1
ATOM 1494 C C . SER A 1 179 ? 24.229 12.424 -9.522 1.00 78.12 179 SER A C 1
ATOM 1496 O O . SER A 1 179 ? 24.626 13.580 -9.586 1.00 78.12 179 SER A O 1
ATOM 1498 N N . GLN A 1 180 ? 24.362 11.679 -8.423 1.00 74.38 180 GLN A N 1
ATOM 1499 C CA . GLN A 1 180 ? 25.022 12.145 -7.207 1.00 74.38 180 GLN A CA 1
ATOM 1500 C C . GLN A 1 180 ? 26.532 11.842 -7.182 1.00 74.38 180 GLN A C 1
ATOM 1502 O O . GLN A 1 180 ? 27.229 12.387 -6.335 1.00 74.38 180 GLN A O 1
ATOM 1507 N N . ILE A 1 181 ? 27.045 10.981 -8.074 1.00 65.25 181 ILE A N 1
ATOM 1508 C CA . ILE A 1 181 ? 28.409 10.409 -8.012 1.00 65.25 181 ILE A CA 1
ATOM 1509 C C . ILE A 1 181 ? 29.260 10.890 -9.209 1.00 65.25 181 ILE A C 1
ATOM 1511 O O . ILE A 1 181 ? 30.001 10.117 -9.812 1.00 65.25 181 ILE A O 1
ATOM 1515 N N . GLY A 1 182 ? 29.147 12.149 -9.645 1.00 60.78 182 GLY A N 1
ATOM 1516 C CA . GLY A 1 182 ? 29.893 12.579 -10.834 1.00 60.78 182 GLY A CA 1
ATOM 1517 C C . GLY A 1 182 ? 30.016 14.076 -11.068 1.00 60.78 182 GLY A C 1
ATOM 1518 O O . GLY A 1 182 ? 29.447 14.896 -10.356 1.00 60.78 182 GLY A O 1
ATOM 1519 N N . ASN A 1 183 ? 30.779 14.403 -12.112 1.00 60.66 183 ASN A N 1
ATOM 1520 C CA . ASN A 1 183 ? 30.932 15.758 -12.620 1.00 60.66 183 ASN A CA 1
ATOM 1521 C C . ASN A 1 183 ? 29.590 16.232 -13.218 1.00 60.66 183 ASN A C 1
ATOM 1523 O O . ASN A 1 183 ? 28.995 15.537 -14.043 1.00 60.66 183 ASN A O 1
ATOM 1527 N N . PHE A 1 184 ? 29.098 17.400 -12.792 1.00 67.75 184 PHE A N 1
ATOM 1528 C CA . PHE A 1 184 ? 27.792 17.942 -13.203 1.00 67.75 184 PHE A CA 1
ATOM 1529 C C . PHE A 1 184 ? 27.761 18.409 -14.667 1.00 67.75 184 PHE A C 1
ATOM 1531 O O . PHE A 1 184 ? 26.696 18.723 -15.205 1.00 67.75 184 PHE A O 1
ATOM 1538 N N . LYS A 1 185 ? 28.917 18.430 -15.339 1.00 74.00 185 LYS A N 1
ATOM 1539 C CA . LYS A 1 185 ? 29.023 18.739 -16.763 1.00 74.00 185 LYS A CA 1
ATOM 1540 C C . LYS A 1 185 ? 28.448 17.587 -17.596 1.00 74.00 185 LYS A C 1
ATOM 1542 O O . LYS A 1 185 ? 28.923 16.459 -17.517 1.00 74.00 185 LYS A O 1
ATOM 1547 N N . ASN A 1 186 ? 27.434 17.880 -18.412 1.00 80.88 186 ASN A N 1
ATOM 1548 C CA . ASN A 1 186 ? 26.750 16.913 -19.284 1.00 80.88 186 ASN A CA 1
ATOM 1549 C C . ASN A 1 186 ? 26.195 15.681 -18.543 1.00 80.88 186 ASN A C 1
ATOM 1551 O O . ASN A 1 186 ? 26.323 14.546 -19.003 1.00 80.88 186 ASN A O 1
ATOM 1555 N N . LEU A 1 187 ? 25.540 15.906 -17.398 1.00 83.44 187 LEU A N 1
ATOM 1556 C CA . LEU A 1 187 ? 24.966 14.853 -16.556 1.00 83.44 187 LEU A CA 1
ATOM 1557 C C . LEU A 1 187 ? 24.107 13.838 -17.336 1.00 83.44 187 LEU A C 1
ATOM 1559 O O . LEU A 1 187 ? 24.223 12.633 -17.112 1.00 83.44 187 LEU A O 1
ATOM 1563 N N . SER A 1 188 ? 23.268 14.306 -18.262 1.00 86.00 188 SER A N 1
ATOM 1564 C CA . SER A 1 188 ? 22.416 13.447 -19.095 1.00 86.00 188 SER A CA 1
ATOM 1565 C C . SER A 1 188 ? 23.229 12.448 -19.920 1.00 86.00 188 SER A C 1
ATOM 1567 O O . SER A 1 188 ? 22.894 11.264 -19.936 1.00 86.00 188 SER A O 1
ATOM 1569 N N . LEU A 1 189 ? 24.327 12.894 -20.538 1.00 85.81 189 LEU A N 1
ATOM 1570 C CA . LEU A 1 189 ? 25.229 12.043 -21.315 1.00 85.81 189 LEU A CA 1
ATOM 1571 C C . LEU A 1 189 ? 25.896 10.993 -20.420 1.00 85.81 189 LEU A C 1
ATOM 1573 O O . LEU A 1 189 ? 25.897 9.807 -20.753 1.00 85.81 189 LEU A O 1
ATOM 1577 N N . SER A 1 190 ? 26.409 11.408 -19.261 1.00 82.75 190 SER A N 1
ATOM 1578 C CA . SER A 1 190 ? 27.073 10.518 -18.300 1.00 82.75 190 SER A CA 1
ATOM 1579 C C . SER A 1 190 ? 26.136 9.421 -17.790 1.00 82.75 190 SER A C 1
ATOM 1581 O O . SER A 1 190 ? 26.488 8.239 -17.772 1.00 82.75 190 SER A O 1
ATOM 1583 N N . VAL A 1 191 ? 24.912 9.801 -17.416 1.00 85.62 191 VAL A N 1
ATOM 1584 C CA . VAL A 1 191 ? 23.880 8.880 -16.931 1.00 85.62 191 VAL A CA 1
ATOM 1585 C C . VAL A 1 191 ? 23.420 7.929 -18.042 1.00 85.62 191 VAL A C 1
ATOM 1587 O O . VAL A 1 191 ? 23.307 6.724 -17.803 1.00 85.62 191 VAL A O 1
ATOM 1590 N N . ALA A 1 192 ? 23.200 8.439 -19.258 1.00 88.56 192 ALA A N 1
ATOM 1591 C CA . ALA A 1 192 ? 22.806 7.629 -20.409 1.00 88.56 192 ALA A CA 1
ATOM 1592 C C . ALA A 1 192 ? 23.891 6.609 -20.783 1.00 88.56 192 ALA A C 1
ATOM 1594 O O . ALA A 1 192 ? 23.587 5.431 -20.954 1.00 88.56 192 ALA A O 1
ATOM 1595 N N . THR A 1 193 ? 25.157 7.031 -20.832 1.00 85.31 193 THR A N 1
ATOM 1596 C CA . THR A 1 193 ? 26.297 6.172 -21.193 1.00 85.31 193 THR A CA 1
ATOM 1597 C C . THR A 1 193 ? 26.457 5.021 -20.204 1.00 85.31 193 THR A C 1
ATOM 1599 O O . THR A 1 193 ? 26.534 3.862 -20.610 1.00 85.31 193 THR A O 1
ATOM 1602 N N . ARG A 1 194 ? 26.436 5.317 -18.897 1.00 83.44 194 ARG A N 1
ATOM 1603 C CA . ARG A 1 194 ? 26.492 4.289 -17.846 1.00 83.44 194 ARG A CA 1
ATOM 1604 C C . ARG A 1 194 ? 25.322 3.317 -17.923 1.00 83.44 194 ARG A C 1
ATOM 1606 O O . ARG A 1 194 ? 25.516 2.109 -17.830 1.00 83.44 194 ARG A O 1
ATOM 1613 N N . HIS A 1 195 ? 24.114 3.829 -18.149 1.00 87.31 195 HIS A N 1
ATOM 1614 C CA . HIS A 1 195 ? 22.946 2.972 -18.311 1.00 87.31 195 HIS A CA 1
ATOM 1615 C C . HIS A 1 195 ? 23.064 2.055 -19.532 1.00 87.31 195 HIS A C 1
ATOM 1617 O O . HIS A 1 195 ? 22.716 0.882 -19.436 1.00 87.31 195 HIS A O 1
ATOM 1623 N N . GLN A 1 196 ? 23.551 2.556 -20.671 1.00 87.62 196 GLN A N 1
ATOM 1624 C CA . GLN A 1 196 ? 23.722 1.733 -21.872 1.00 87.62 196 GLN A CA 1
ATOM 1625 C C . GLN A 1 196 ? 24.760 0.629 -21.664 1.00 87.62 196 GLN A C 1
ATOM 1627 O O . GLN A 1 196 ? 24.498 -0.522 -22.004 1.00 87.62 196 GLN A O 1
ATOM 1632 N N . LYS A 1 197 ? 25.888 0.939 -21.014 1.00 81.31 197 LYS A N 1
ATOM 1633 C CA . LYS A 1 197 ? 26.884 -0.072 -20.624 1.00 81.31 197 LYS A CA 1
ATOM 1634 C C . LYS A 1 197 ? 26.290 -1.135 -19.700 1.00 81.31 197 LYS A C 1
ATOM 1636 O O . LYS A 1 197 ? 26.497 -2.326 -19.917 1.00 81.31 197 LYS A O 1
ATOM 1641 N N . LEU A 1 198 ? 25.480 -0.716 -18.725 1.00 78.62 198 LEU A N 1
ATOM 1642 C CA . LEU A 1 198 ? 24.756 -1.632 -17.849 1.00 78.62 198 LEU A CA 1
ATOM 1643 C C . LEU A 1 198 ? 23.813 -2.555 -18.637 1.00 78.62 198 LEU A C 1
ATOM 1645 O O . LEU A 1 198 ? 23.830 -3.767 -18.435 1.00 78.62 198 LEU A O 1
ATOM 1649 N N . MET A 1 199 ? 23.012 -2.015 -19.557 1.00 83.94 199 MET A N 1
ATOM 1650 C CA . MET A 1 199 ? 22.122 -2.835 -20.388 1.00 83.94 199 MET A CA 1
ATOM 1651 C C . MET A 1 199 ? 22.912 -3.813 -21.263 1.00 83.94 199 MET A C 1
ATOM 1653 O O . MET A 1 199 ? 22.542 -4.981 -21.332 1.00 83.94 199 MET A O 1
ATOM 1657 N N . CYS A 1 200 ? 24.029 -3.371 -21.850 1.00 79.69 200 CYS A N 1
ATOM 1658 C CA . CYS A 1 200 ? 24.931 -4.226 -22.620 1.00 79.69 200 CYS A CA 1
ATOM 1659 C C . CYS A 1 200 ? 25.434 -5.415 -21.782 1.00 79.69 200 CYS A C 1
ATOM 1661 O O . CYS A 1 200 ? 25.307 -6.559 -22.214 1.00 79.69 200 CYS A O 1
ATOM 1663 N N . SER A 1 201 ? 25.884 -5.173 -20.543 1.00 74.56 201 SER A N 1
ATOM 1664 C CA . SER A 1 201 ? 26.327 -6.257 -19.649 1.00 74.56 201 SER A CA 1
ATOM 1665 C C . SER A 1 201 ? 25.219 -7.260 -19.303 1.00 74.56 201 SER A C 1
ATOM 1667 O O . SER A 1 201 ? 25.484 -8.455 -19.203 1.00 74.56 201 SER A O 1
ATOM 1669 N N . TYR A 1 202 ? 23.968 -6.806 -19.153 1.00 75.00 202 TYR A N 1
ATOM 1670 C CA . TYR A 1 202 ? 22.850 -7.705 -18.859 1.00 75.00 202 TYR A CA 1
ATOM 1671 C C . TYR A 1 202 ? 22.439 -8.550 -20.067 1.00 75.00 202 TYR A C 1
ATOM 1673 O O . TYR A 1 202 ? 21.984 -9.674 -19.879 1.00 75.00 202 TYR A O 1
ATOM 1681 N N . LEU A 1 203 ? 22.572 -8.013 -21.284 1.00 79.31 203 LEU A N 1
ATOM 1682 C CA . LEU A 1 203 ? 22.153 -8.685 -22.516 1.00 79.31 203 LEU A CA 1
ATOM 1683 C C . LEU A 1 203 ? 23.208 -9.658 -23.053 1.00 79.31 203 LEU A C 1
ATOM 1685 O O . LEU A 1 203 ? 22.849 -10.731 -23.528 1.00 79.31 203 LEU A O 1
ATOM 1689 N N . HIS A 1 204 ? 24.490 -9.296 -22.984 1.00 72.38 204 HIS A N 1
ATOM 1690 C CA . HIS A 1 204 ? 25.574 -10.055 -23.619 1.00 72.38 204 HIS A CA 1
ATOM 1691 C C . HIS A 1 204 ? 26.368 -10.951 -22.654 1.00 72.38 204 HIS A C 1
ATOM 1693 O O . HIS A 1 204 ? 27.251 -11.692 -23.088 1.00 72.38 204 HIS A O 1
ATOM 1699 N N . GLY A 1 205 ? 26.049 -10.928 -21.356 1.00 60.84 205 GLY A N 1
ATOM 1700 C CA . GLY A 1 205 ? 26.696 -11.786 -20.365 1.00 60.84 205 GLY A CA 1
ATOM 1701 C C . GLY A 1 205 ? 28.200 -11.498 -20.201 1.00 60.84 205 GLY A C 1
ATOM 1702 O O . GLY A 1 205 ? 28.652 -10.389 -20.492 1.00 60.84 205 GLY A O 1
ATOM 1703 N N . PRO A 1 206 ? 28.999 -12.472 -19.721 1.00 53.16 206 PRO A N 1
ATOM 1704 C CA . PRO A 1 206 ? 30.398 -12.266 -19.327 1.00 53.16 206 PRO A CA 1
ATOM 1705 C C . PRO A 1 206 ? 31.353 -11.928 -20.485 1.00 53.16 206 PRO A C 1
ATOM 1707 O O . PRO A 1 206 ? 32.521 -11.669 -20.239 1.00 53.16 206 PRO A O 1
ATOM 1710 N N . VAL A 1 207 ? 30.878 -11.901 -21.736 1.00 51.78 207 VAL A N 1
ATOM 1711 C CA . VAL A 1 207 ? 31.693 -11.578 -22.921 1.00 51.78 207 VAL A CA 1
ATOM 1712 C C . VAL A 1 207 ? 32.151 -10.113 -22.920 1.00 51.78 207 VAL A C 1
ATOM 1714 O O . VAL A 1 207 ? 33.188 -9.786 -23.489 1.00 51.78 207 VAL A O 1
ATOM 1717 N N . PHE A 1 208 ? 31.408 -9.226 -22.250 1.00 50.59 208 PHE A N 1
ATOM 1718 C CA . PHE A 1 208 ? 31.810 -7.837 -22.053 1.00 50.59 208 PHE A CA 1
ATOM 1719 C C . PHE A 1 208 ? 32.308 -7.621 -20.619 1.00 50.59 208 PHE A C 1
ATOM 1721 O O . PHE A 1 208 ? 31.523 -7.387 -19.696 1.00 50.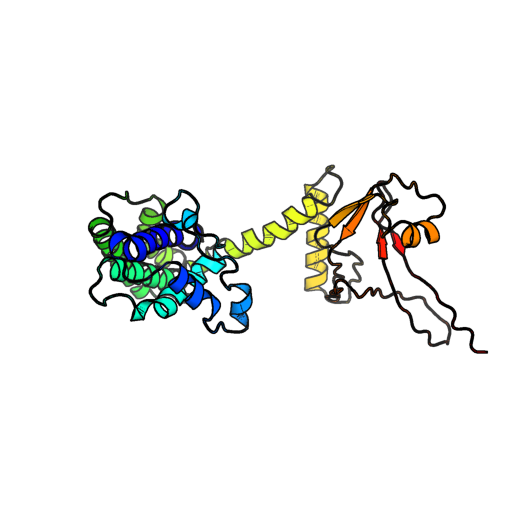59 208 PHE A O 1
ATOM 1728 N N . ASP A 1 209 ? 33.631 -7.645 -20.447 1.00 49.25 209 ASP A N 1
ATOM 1729 C CA . ASP A 1 209 ? 34.326 -7.208 -19.232 1.00 49.25 209 ASP A CA 1
ATOM 1730 C C . ASP A 1 209 ? 34.245 -5.679 -19.092 1.00 49.25 209 ASP A C 1
ATOM 1732 O O . ASP A 1 209 ? 35.214 -4.941 -19.274 1.00 49.25 209 ASP A O 1
ATOM 1736 N N . PHE A 1 210 ? 33.061 -5.156 -18.769 1.00 49.75 210 PHE A N 1
ATOM 1737 C CA . PHE A 1 210 ? 32.960 -3.785 -18.282 1.00 49.75 210 PHE A CA 1
ATOM 1738 C C . PHE A 1 210 ? 33.344 -3.753 -16.799 1.00 49.75 210 PHE A C 1
ATOM 1740 O O . PHE A 1 210 ? 32.575 -4.143 -15.921 1.00 49.75 210 PHE A O 1
ATOM 1747 N N . TRP A 1 211 ? 34.535 -3.227 -16.521 1.00 49.03 211 TRP A N 1
ATOM 1748 C CA . TRP A 1 211 ? 35.124 -3.040 -15.187 1.00 49.03 211 TRP A CA 1
ATOM 1749 C C . TRP A 1 211 ? 34.445 -1.942 -14.347 1.00 49.03 211 TRP A C 1
ATOM 1751 O O . TRP A 1 211 ? 35.028 -1.434 -13.391 1.00 49.03 211 TRP A O 1
ATOM 1761 N N . GLU A 1 212 ? 33.225 -1.526 -14.696 1.00 50.00 212 GLU A N 1
ATOM 1762 C CA . GLU A 1 212 ? 32.550 -0.452 -13.974 1.00 50.00 212 GLU A CA 1
ATOM 1763 C C . GLU A 1 212 ? 32.079 -0.952 -12.606 1.00 50.00 212 GLU A C 1
ATOM 1765 O O . GLU A 1 212 ? 31.165 -1.765 -12.486 1.00 50.00 212 GLU A O 1
ATOM 1770 N N . LEU A 1 213 ? 32.731 -0.462 -11.555 1.00 53.88 213 LEU A N 1
ATOM 1771 C CA . LEU A 1 213 ? 32.350 -0.739 -10.178 1.00 53.88 213 LEU A CA 1
ATOM 1772 C C . LEU A 1 213 ? 31.170 0.153 -9.804 1.00 53.88 213 LEU A C 1
ATOM 1774 O O . LEU A 1 213 ? 31.240 1.380 -9.914 1.00 53.88 213 LEU A O 1
ATOM 1778 N N . GLU A 1 214 ? 30.078 -0.455 -9.347 1.00 53.88 214 GLU A N 1
ATOM 1779 C CA . GLU A 1 214 ? 29.067 0.283 -8.599 1.00 53.88 214 GLU A CA 1
ATOM 1780 C C . GLU A 1 214 ? 29.479 0.338 -7.137 1.00 53.88 214 GLU A C 1
ATOM 1782 O O . GLU A 1 214 ? 29.912 -0.662 -6.576 1.00 53.88 214 GLU A O 1
ATOM 1787 N N . SER A 1 215 ? 29.274 1.477 -6.493 1.00 56.00 215 SER A N 1
ATOM 1788 C CA . SER A 1 215 ? 29.497 1.617 -5.066 1.00 56.00 215 SER A CA 1
ATOM 1789 C C . SER A 1 215 ? 28.188 1.941 -4.346 1.00 56.00 215 SER A C 1
ATOM 1791 O O . SER A 1 215 ? 27.275 2.576 -4.887 1.00 56.00 215 SER A O 1
ATOM 1793 N N . GLY A 1 216 ? 28.083 1.475 -3.107 1.00 51.00 216 GLY A N 1
ATOM 1794 C CA . GLY A 1 216 ? 27.027 1.841 -2.182 1.00 51.00 216 GLY A CA 1
ATOM 1795 C C . GLY A 1 216 ? 27.152 3.288 -1.708 1.00 51.00 216 GLY A C 1
ATOM 1796 O O . GLY A 1 216 ? 28.055 4.006 -2.136 1.00 51.00 216 GLY A O 1
ATOM 1797 N N . PRO A 1 217 ? 26.255 3.728 -0.808 1.00 50.81 217 PRO A N 1
ATOM 1798 C CA . PRO A 1 217 ? 26.336 5.054 -0.204 1.00 50.81 217 PRO A CA 1
ATOM 1799 C C . PRO A 1 217 ? 27.734 5.294 0.373 1.00 50.81 217 PRO A C 1
ATOM 1801 O O . PRO A 1 217 ? 28.233 4.448 1.121 1.00 50.81 217 PRO A O 1
ATOM 1804 N N . CYS A 1 218 ? 28.336 6.433 0.033 1.00 52.81 218 CYS A N 1
ATOM 1805 C CA . CYS A 1 218 ? 29.658 6.818 0.511 1.00 52.81 218 CYS A CA 1
ATOM 1806 C C . CYS A 1 218 ? 29.541 7.815 1.665 1.00 52.81 218 CYS A C 1
ATOM 1808 O O . CYS A 1 218 ? 28.727 8.739 1.608 1.00 52.81 218 CYS A O 1
ATOM 1810 N N . LYS A 1 219 ? 30.381 7.659 2.689 1.00 53.38 219 LYS A N 1
ATOM 1811 C CA . LYS A 1 219 ? 30.649 8.718 3.672 1.00 53.38 219 LYS A CA 1
ATOM 1812 C C . LYS A 1 219 ? 32.007 9.335 3.360 1.00 53.38 219 LYS A C 1
ATOM 1814 O O . LYS A 1 219 ? 32.962 8.598 3.129 1.00 53.38 219 LYS A O 1
ATOM 1819 N N . ALA A 1 220 ? 32.064 10.664 3.309 1.00 53.09 220 ALA A N 1
ATOM 1820 C CA . ALA A 1 220 ? 33.312 11.396 3.146 1.00 53.09 220 ALA A CA 1
ATOM 1821 C C . ALA A 1 220 ? 33.983 11.557 4.515 1.00 53.09 220 ALA A C 1
ATOM 1823 O O . ALA A 1 220 ? 33.382 12.129 5.422 1.00 53.09 220 ALA A O 1
ATOM 1824 N N . ASN A 1 221 ? 35.209 11.060 4.637 1.00 54.88 221 ASN A N 1
ATOM 1825 C CA . ASN A 1 221 ? 36.048 11.144 5.824 1.00 54.88 221 ASN A CA 1
ATOM 1826 C C . ASN A 1 221 ? 37.365 11.845 5.464 1.00 54.88 221 ASN A C 1
ATOM 1828 O O . ASN A 1 221 ? 37.795 11.818 4.312 1.00 54.88 221 ASN A O 1
ATOM 1832 N N . LEU A 1 222 ? 38.012 12.475 6.442 1.00 54.28 222 LEU A N 1
ATOM 1833 C CA . LEU A 1 222 ? 39.364 13.009 6.265 1.00 54.28 222 LEU A CA 1
ATOM 1834 C C . LEU A 1 222 ? 40.375 11.860 6.220 1.00 54.28 222 LEU A C 1
ATOM 1836 O O . LEU A 1 222 ? 40.271 10.926 7.018 1.00 54.28 222 LEU A O 1
ATOM 1840 N N . VAL A 1 223 ? 41.371 11.954 5.339 1.00 53.97 223 VAL A N 1
ATOM 1841 C CA . VAL A 1 223 ? 42.472 10.976 5.252 1.00 53.97 223 VAL A CA 1
ATOM 1842 C C . VAL A 1 223 ? 43.186 10.821 6.596 1.00 53.97 223 VAL A C 1
ATOM 1844 O O . VAL A 1 223 ? 43.486 9.708 7.001 1.00 53.97 223 VAL A O 1
ATOM 1847 N N . GLY A 1 224 ? 43.382 11.920 7.332 1.00 50.03 224 GLY A N 1
ATOM 1848 C CA . GLY A 1 224 ? 43.991 11.926 8.666 1.00 50.03 224 GLY A CA 1
ATOM 1849 C C . GLY A 1 224 ? 43.127 11.347 9.795 1.00 50.03 224 GLY A C 1
ATOM 1850 O O . GLY A 1 224 ? 43.502 11.475 10.958 1.00 50.03 224 GLY A O 1
ATOM 1851 N N . SER A 1 225 ? 41.962 10.759 9.501 1.00 57.97 225 SER A N 1
ATOM 1852 C CA . SER A 1 225 ? 41.196 10.019 10.511 1.00 57.97 225 SER A CA 1
ATOM 1853 C C . SER A 1 225 ? 41.909 8.709 10.878 1.00 57.97 225 SER A C 1
ATOM 1855 O O . SER A 1 225 ? 42.505 8.056 10.021 1.00 57.97 225 SER A O 1
ATOM 1857 N N . TYR A 1 226 ? 41.864 8.343 12.165 1.00 50.75 226 TYR A N 1
ATOM 1858 C CA . TYR A 1 226 ? 42.652 7.248 12.759 1.00 50.75 226 TYR A CA 1
ATOM 1859 C C . TYR A 1 226 ? 42.497 5.900 12.031 1.00 50.75 226 TYR A C 1
ATOM 1861 O O . TYR A 1 226 ? 43.443 5.125 11.972 1.00 50.75 226 TYR A O 1
ATOM 1869 N N . GLU A 1 227 ? 41.334 5.653 11.425 1.00 53.62 227 GLU A N 1
ATOM 1870 C CA . GLU A 1 227 ? 41.013 4.408 10.715 1.00 53.62 227 GLU A CA 1
ATOM 1871 C C . GLU A 1 227 ? 41.539 4.334 9.271 1.00 53.62 227 GLU A C 1
ATOM 1873 O O . GLU A 1 227 ? 41.467 3.269 8.681 1.00 53.62 227 GLU A O 1
ATOM 1878 N N . LEU A 1 228 ? 42.005 5.435 8.665 1.00 48.78 228 LEU A N 1
ATOM 1879 C CA . LEU A 1 228 ? 42.343 5.483 7.228 1.00 48.78 228 LEU A CA 1
ATOM 1880 C C . LEU A 1 228 ? 43.773 5.965 6.951 1.00 48.78 228 LEU A C 1
ATOM 1882 O O . LEU A 1 228 ? 44.326 5.678 5.892 1.00 48.78 228 LEU A O 1
ATOM 1886 N N . PHE A 1 229 ? 44.391 6.695 7.882 1.00 51.06 229 PHE A N 1
ATOM 1887 C CA . PHE A 1 229 ? 45.696 7.316 7.651 1.00 51.06 229 PHE A CA 1
ATOM 1888 C C . PHE A 1 229 ? 46.825 6.293 7.458 1.00 51.06 229 PHE A C 1
ATOM 1890 O O . PHE A 1 229 ? 47.673 6.472 6.586 1.00 51.06 229 PHE A O 1
ATOM 1897 N N . TYR A 1 230 ? 46.819 5.209 8.238 1.00 54.09 230 TYR A N 1
ATOM 1898 C CA . TYR A 1 230 ? 47.827 4.152 8.132 1.00 54.09 230 TYR A CA 1
ATOM 1899 C C . TYR A 1 230 ? 47.655 3.311 6.863 1.00 54.09 230 TYR A C 1
ATOM 1901 O O . TYR A 1 230 ? 48.644 3.001 6.199 1.00 54.09 230 TYR A O 1
ATOM 1909 N N . ASP A 1 231 ? 46.417 2.990 6.493 1.00 52.22 231 ASP A N 1
ATOM 1910 C CA . ASP A 1 231 ? 46.133 2.161 5.319 1.00 52.22 231 ASP A CA 1
ATOM 1911 C C . ASP A 1 231 ? 46.391 2.926 4.013 1.00 52.22 231 ASP A C 1
ATOM 1913 O O . ASP A 1 231 ? 47.005 2.395 3.089 1.00 52.22 231 ASP A O 1
ATOM 1917 N N . ILE A 1 232 ? 46.032 4.214 3.961 1.00 52.91 232 ILE A N 1
ATOM 1918 C CA . ILE A 1 232 ? 46.210 5.058 2.772 1.00 52.91 232 ILE A CA 1
ATOM 1919 C C . ILE A 1 232 ? 47.637 5.628 2.679 1.00 52.91 232 ILE A C 1
ATOM 1921 O O . ILE A 1 232 ? 48.201 5.673 1.586 1.00 52.91 232 ILE A O 1
ATOM 1925 N N . GLY A 1 233 ? 48.247 6.044 3.796 1.00 51.28 233 GLY A N 1
ATOM 1926 C CA . GLY A 1 233 ? 49.577 6.671 3.820 1.00 51.28 233 GLY A CA 1
ATOM 1927 C C . GLY A 1 233 ? 50.716 5.726 3.428 1.00 51.28 233 GLY A C 1
ATOM 1928 O O . GLY A 1 233 ? 51.696 6.155 2.827 1.00 51.28 233 GLY A O 1
ATOM 1929 N N . ASN A 1 234 ? 50.555 4.422 3.677 1.00 53.97 234 ASN A N 1
ATOM 1930 C CA . ASN A 1 234 ? 51.488 3.397 3.197 1.00 53.97 234 ASN A CA 1
ATOM 1931 C C . ASN A 1 234 ? 51.445 3.211 1.672 1.00 53.97 234 ASN A C 1
ATOM 1933 O O . ASN A 1 234 ? 52.383 2.667 1.091 1.00 53.97 234 ASN A O 1
ATOM 1937 N N . ILE A 1 235 ? 50.358 3.631 1.024 1.00 49.75 235 ILE A N 1
ATOM 1938 C CA . ILE A 1 235 ? 50.116 3.404 -0.402 1.00 49.75 235 ILE A CA 1
ATOM 1939 C C . ILE A 1 235 ? 50.324 4.687 -1.218 1.00 49.75 235 ILE A C 1
ATOM 1941 O O . ILE A 1 235 ? 50.832 4.638 -2.338 1.00 49.75 235 ILE A O 1
ATOM 1945 N N . PHE A 1 236 ? 49.987 5.841 -0.643 1.00 51.56 236 PHE A N 1
ATOM 1946 C CA . PHE A 1 236 ? 50.232 7.163 -1.208 1.00 51.56 236 PHE A CA 1
ATOM 1947 C C . PHE A 1 236 ? 51.052 8.000 -0.216 1.00 51.56 236 PHE A C 1
ATOM 1949 O O . PHE A 1 236 ? 50.473 8.748 0.575 1.00 51.56 236 PHE A O 1
ATOM 1956 N N . PRO A 1 237 ? 52.393 7.901 -0.251 1.00 54.88 237 PRO A N 1
ATOM 1957 C CA . PRO A 1 237 ? 53.265 8.588 0.706 1.00 54.88 237 PRO A CA 1
ATOM 1958 C C . PRO A 1 237 ? 53.153 10.123 0.652 1.00 54.88 237 PRO A C 1
ATOM 1960 O O . PRO A 1 237 ? 53.439 10.790 1.642 1.00 54.88 237 PRO A O 1
ATOM 1963 N N . ASP A 1 238 ? 52.664 10.677 -0.463 1.00 55.81 238 ASP A N 1
ATOM 1964 C CA . ASP A 1 238 ? 52.485 12.120 -0.675 1.00 55.81 238 ASP A CA 1
ATOM 1965 C C . ASP A 1 238 ? 51.057 12.627 -0.378 1.00 55.81 238 ASP A C 1
ATOM 1967 O O . ASP A 1 238 ? 50.716 13.767 -0.709 1.00 55.81 238 ASP A O 1
ATOM 1971 N N . ILE A 1 239 ? 50.172 11.796 0.190 1.00 58.16 239 ILE A N 1
ATOM 1972 C CA . ILE A 1 239 ? 48.761 12.167 0.344 1.00 58.16 239 ILE A CA 1
ATOM 1973 C C . ILE A 1 239 ? 48.557 13.176 1.480 1.00 58.16 239 ILE A C 1
ATOM 1975 O O . ILE A 1 239 ? 49.063 13.024 2.594 1.00 58.16 239 ILE A O 1
ATOM 1979 N N . ASN A 1 240 ? 47.783 14.229 1.215 1.00 58.69 240 ASN A N 1
ATOM 1980 C CA . ASN A 1 240 ? 47.545 15.269 2.207 1.00 58.69 240 ASN A CA 1
ATOM 1981 C C . ASN A 1 240 ? 46.558 14.757 3.279 1.00 58.69 240 ASN A C 1
ATOM 1983 O O . ASN A 1 240 ? 45.421 14.419 2.941 1.00 58.69 240 ASN A O 1
ATOM 1987 N N . PRO A 1 241 ? 46.909 14.781 4.580 1.00 57.97 241 PRO A N 1
ATOM 1988 C CA . PRO A 1 241 ? 46.022 14.331 5.659 1.00 57.97 241 PRO A CA 1
ATOM 1989 C C . PRO A 1 241 ? 44.680 15.083 5.719 1.00 57.97 241 PRO A C 1
ATOM 1991 O O . PRO A 1 241 ? 43.716 14.601 6.317 1.00 57.97 241 PRO A O 1
ATOM 1994 N N . LYS A 1 242 ? 44.610 16.278 5.118 1.00 55.50 242 LYS A N 1
ATOM 1995 C CA . LYS A 1 242 ? 43.405 17.118 5.054 1.00 55.50 242 LYS A CA 1
ATOM 1996 C C . LYS A 1 242 ? 42.494 16.807 3.860 1.00 55.50 242 LYS A C 1
ATOM 1998 O O . LYS A 1 242 ? 41.451 17.445 3.720 1.00 55.50 242 LYS A O 1
ATOM 2003 N N . GLU A 1 243 ? 42.873 15.882 2.982 1.00 51.88 243 GLU A N 1
ATOM 2004 C CA . GLU A 1 243 ? 42.059 15.515 1.825 1.00 51.88 243 GLU A CA 1
ATOM 2005 C C . GLU A 1 243 ? 40.842 14.672 2.250 1.00 51.88 243 GLU A C 1
ATOM 2007 O O . GLU A 1 243 ? 40.861 13.986 3.274 1.00 51.88 243 GLU A O 1
ATOM 2012 N N . LEU A 1 244 ? 39.741 14.769 1.499 1.00 48.66 244 LEU A N 1
ATOM 2013 C CA . LEU A 1 244 ? 38.507 14.030 1.778 1.00 48.66 244 LEU A CA 1
ATOM 2014 C C . LEU A 1 244 ? 38.463 12.765 0.923 1.00 48.66 244 LEU A C 1
ATOM 2016 O O . LEU A 1 244 ? 38.420 12.858 -0.302 1.00 48.66 244 LEU A O 1
ATOM 2020 N N . VAL A 1 245 ? 38.384 11.605 1.570 1.00 53.16 245 VAL A N 1
ATOM 2021 C CA . VAL A 1 245 ? 38.220 10.296 0.931 1.00 53.16 245 VAL A CA 1
ATOM 2022 C C . VAL A 1 245 ? 36.830 9.752 1.224 1.00 53.16 245 VAL A C 1
ATOM 2024 O O . VAL A 1 245 ? 36.293 9.900 2.320 1.00 53.16 245 VAL A O 1
ATOM 2027 N N . SER A 1 246 ? 36.208 9.136 0.221 1.00 50.72 246 SER A N 1
ATOM 2028 C CA . SER A 1 246 ? 34.866 8.563 0.343 1.00 50.72 246 SER A CA 1
ATOM 2029 C C . SER A 1 246 ? 34.930 7.042 0.435 1.00 50.72 246 SER A C 1
ATOM 2031 O O . SER A 1 246 ? 35.366 6.393 -0.511 1.00 50.72 246 SER A O 1
ATOM 2033 N N . ARG A 1 247 ? 34.440 6.474 1.545 1.00 53.31 247 ARG A N 1
ATOM 2034 C CA . ARG A 1 247 ? 34.347 5.017 1.733 1.00 53.31 247 ARG A CA 1
ATOM 2035 C C . ARG A 1 247 ? 32.936 4.524 1.390 1.00 53.31 247 ARG A C 1
ATOM 2037 O O . ARG A 1 247 ? 31.980 4.946 2.055 1.00 53.31 247 ARG A O 1
ATOM 2044 N N . PRO A 1 248 ? 32.762 3.668 0.368 1.00 51.66 248 PRO A N 1
ATOM 2045 C CA . PRO A 1 248 ? 31.460 3.102 0.028 1.00 51.66 248 PRO A CA 1
ATOM 2046 C C . PRO A 1 248 ? 31.081 1.927 0.938 1.00 51.66 248 PRO A C 1
ATOM 2048 O O . PRO A 1 248 ? 31.918 1.095 1.266 1.00 51.66 248 PRO A O 1
ATOM 2051 N N . LYS A 1 249 ? 29.793 1.804 1.296 1.00 52.72 249 LYS A N 1
ATOM 2052 C CA . LYS A 1 249 ? 29.281 0.676 2.113 1.00 52.72 249 LYS A CA 1
ATOM 2053 C C . LYS A 1 249 ? 29.366 -0.705 1.454 1.00 52.72 249 LYS A C 1
ATOM 2055 O O . LYS A 1 249 ? 29.296 -1.715 2.135 1.00 52.72 249 LYS A O 1
ATOM 2060 N N . TRP A 1 250 ? 29.384 -0.753 0.132 1.00 56.44 250 TRP A N 1
ATOM 2061 C CA . TRP A 1 250 ? 29.531 -1.977 -0.649 1.00 56.44 250 TRP A CA 1
ATOM 2062 C C . TRP A 1 250 ? 30.069 -1.601 -2.020 1.00 56.44 250 TRP A C 1
ATOM 2064 O O . TRP A 1 250 ? 29.901 -0.462 -2.455 1.00 56.44 250 TRP A O 1
ATOM 2074 N N . ILE A 1 251 ? 30.680 -2.548 -2.717 1.00 53.44 251 ILE A N 1
ATOM 2075 C CA . ILE A 1 251 ? 31.136 -2.365 -4.092 1.00 53.44 251 ILE A CA 1
ATOM 2076 C C . ILE A 1 251 ? 30.652 -3.569 -4.882 1.00 53.44 251 ILE A C 1
ATOM 2078 O O . ILE A 1 251 ? 30.781 -4.695 -4.425 1.00 53.44 251 ILE A O 1
ATOM 2082 N N . LYS A 1 252 ? 30.034 -3.348 -6.036 1.00 53.31 252 LYS A N 1
ATOM 2083 C CA . LYS A 1 252 ? 29.471 -4.402 -6.870 1.00 53.31 252 LYS A CA 1
ATOM 2084 C C . LYS A 1 252 ? 30.145 -4.367 -8.235 1.00 53.31 252 LYS A C 1
ATOM 2086 O O . LYS A 1 252 ? 30.060 -3.367 -8.944 1.00 53.31 252 LYS A O 1
ATOM 2091 N N . LYS A 1 253 ? 30.766 -5.487 -8.607 1.00 54.84 253 LYS A N 1
ATOM 2092 C CA . LYS A 1 253 ? 31.235 -5.749 -9.971 1.00 54.84 253 LYS A CA 1
ATOM 2093 C C . LYS A 1 253 ? 30.060 -6.266 -10.807 1.00 54.84 253 LYS A C 1
ATOM 2095 O O . LYS A 1 253 ? 29.234 -7.040 -10.319 1.00 54.84 253 LYS A O 1
ATOM 2100 N N . TYR A 1 254 ? 29.964 -5.858 -12.071 1.00 53.56 254 TYR A N 1
ATOM 2101 C CA . TYR A 1 254 ? 28.838 -6.253 -12.926 1.00 53.56 254 TYR A CA 1
ATOM 2102 C C . TYR A 1 254 ? 28.779 -7.755 -13.266 1.00 53.56 254 TYR A C 1
ATOM 2104 O O . TYR A 1 254 ? 27.723 -8.229 -13.670 1.00 53.56 254 TYR A O 1
ATOM 2112 N N . GLN A 1 255 ? 29.835 -8.527 -12.988 1.00 44.12 255 GLN A N 1
ATOM 2113 C CA . GLN A 1 255 ? 29.887 -9.981 -13.219 1.00 44.12 255 GLN A CA 1
ATOM 2114 C C . GLN A 1 255 ? 29.620 -10.859 -11.989 1.00 44.12 255 GLN A C 1
ATOM 2116 O O . GLN A 1 255 ? 29.735 -12.077 -12.045 1.00 44.12 255 GLN A O 1
ATOM 2121 N N . 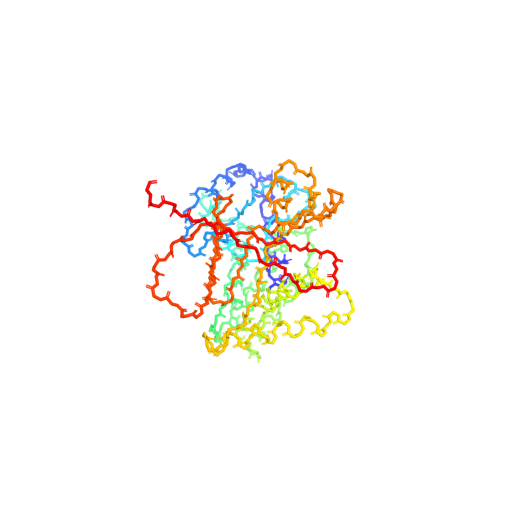GLY A 1 256 ? 29.242 -10.271 -10.861 1.00 41.75 256 GLY A N 1
ATOM 2122 C CA . GLY A 1 256 ? 29.004 -11.038 -9.649 1.00 41.75 256 GLY A CA 1
ATOM 2123 C C . GLY A 1 256 ? 28.807 -10.099 -8.485 1.00 41.75 256 GLY A C 1
ATOM 2124 O O . GLY A 1 256 ? 29.542 -9.129 -8.306 1.00 41.75 256 GLY A O 1
ATOM 2125 N N . LYS A 1 257 ? 27.772 -10.356 -7.692 1.00 35.72 257 LYS A N 1
ATOM 2126 C CA . LYS A 1 257 ? 27.517 -9.571 -6.493 1.00 35.72 257 LYS A CA 1
ATOM 2127 C C . LYS A 1 257 ? 28.532 -9.991 -5.429 1.00 35.72 257 LYS A C 1
ATOM 2129 O O . LYS A 1 257 ? 28.236 -10.862 -4.625 1.00 35.72 257 LYS A O 1
ATOM 2134 N N . VAL A 1 258 ? 29.714 -9.385 -5.434 1.00 38.47 258 VAL A N 1
ATOM 2135 C CA . VAL A 1 258 ? 30.620 -9.471 -4.289 1.00 38.47 258 VAL A CA 1
ATOM 2136 C C . VAL A 1 258 ? 30.081 -8.491 -3.253 1.00 38.47 258 VAL A C 1
ATOM 2138 O O . VAL A 1 258 ? 30.111 -7.283 -3.449 1.00 38.47 258 VAL A O 1
ATOM 2141 N N . SER A 1 259 ? 29.419 -9.001 -2.221 1.00 33.50 259 SER A N 1
ATOM 2142 C CA . SER A 1 259 ? 29.002 -8.193 -1.078 1.00 33.50 259 SER A CA 1
ATOM 2143 C C . SER A 1 259 ? 30.052 -8.335 0.006 1.00 33.50 259 SER A C 1
ATOM 2145 O O . SER A 1 259 ? 30.164 -9.405 0.592 1.00 33.50 259 SER A O 1
ATOM 2147 N N . PHE A 1 260 ? 30.785 -7.261 0.266 1.00 38.34 260 PHE A N 1
ATOM 2148 C CA . PHE A 1 260 ? 31.669 -7.154 1.419 1.00 38.34 260 PHE A CA 1
ATOM 2149 C C . PHE A 1 260 ? 30.814 -6.968 2.670 1.00 38.34 260 PHE A C 1
ATOM 2151 O O . PHE A 1 260 ? 29.990 -6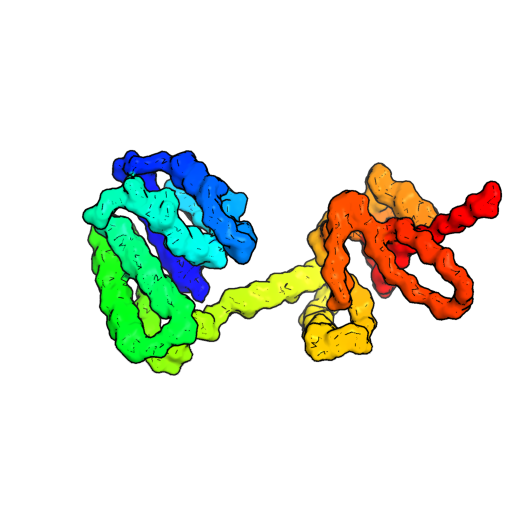.048 2.728 1.00 38.34 260 PHE A O 1
ATOM 2158 N N . SER A 1 261 ? 30.941 -7.884 3.629 1.00 27.61 261 SER A N 1
ATOM 2159 C CA . SER A 1 261 ? 30.511 -7.636 5.004 1.00 27.61 261 SER A CA 1
ATOM 2160 C C . SER A 1 261 ? 31.393 -6.514 5.574 1.00 27.61 261 SER A C 1
ATOM 2162 O O . SER A 1 261 ? 32.489 -6.279 5.068 1.00 27.61 261 SER A O 1
ATOM 2164 N N . GLU A 1 262 ? 30.942 -5.795 6.607 1.00 32.34 262 GLU A N 1
ATOM 2165 C CA . GLU A 1 262 ? 31.710 -4.705 7.251 1.00 32.34 262 GLU A CA 1
ATOM 2166 C C . GLU A 1 262 ? 33.084 -5.153 7.817 1.00 32.34 262 GLU A C 1
ATOM 2168 O O . GLU A 1 262 ? 33.813 -4.332 8.365 1.00 32.34 262 GLU A O 1
ATOM 2173 N N . SER A 1 263 ? 33.464 -6.421 7.635 1.00 27.73 263 SER A N 1
ATOM 2174 C CA . SER A 1 263 ? 34.708 -7.040 8.086 1.00 27.73 263 SER A CA 1
ATOM 2175 C C . SER A 1 263 ? 35.508 -7.780 7.002 1.00 27.73 263 SER A C 1
ATOM 2177 O O . SER A 1 263 ? 36.543 -8.343 7.335 1.00 27.73 263 SER A O 1
ATOM 2179 N N . GLU A 1 264 ? 35.087 -7.824 5.733 1.00 23.83 264 GLU A N 1
ATOM 2180 C CA . GLU A 1 264 ? 35.798 -8.625 4.719 1.00 23.83 264 GLU A CA 1
ATOM 2181 C C . GLU A 1 264 ? 35.981 -7.866 3.407 1.00 23.83 264 GLU A C 1
ATOM 2183 O O . GLU A 1 264 ? 35.016 -7.432 2.786 1.00 23.83 264 GLU A O 1
ATOM 2188 N N . LEU A 1 265 ? 37.241 -7.723 2.990 1.00 24.17 265 LEU A N 1
ATOM 2189 C CA . LEU A 1 265 ? 37.701 -7.087 1.755 1.00 24.17 265 LEU A CA 1
ATOM 2190 C C . LEU A 1 265 ? 38.064 -8.178 0.735 1.00 24.17 265 LEU A C 1
ATOM 2192 O O . LEU A 1 265 ? 38.823 -9.091 1.057 1.00 24.17 265 LEU A O 1
ATOM 2196 N N . SER A 1 266 ? 37.578 -8.090 -0.504 1.00 23.33 266 SER A N 1
ATOM 2197 C CA . SER A 1 266 ? 38.114 -8.888 -1.616 1.00 23.33 266 SER A CA 1
ATOM 2198 C C . SER A 1 266 ? 38.088 -8.124 -2.939 1.00 23.33 266 SER A C 1
ATOM 2200 O O . SER A 1 266 ? 37.125 -7.451 -3.284 1.00 23.33 266 SER A O 1
ATOM 2202 N N . ILE A 1 267 ? 39.147 -8.243 -3.730 1.00 25.48 267 ILE A N 1
ATOM 2203 C CA . ILE A 1 267 ? 39.128 -7.926 -5.159 1.00 25.48 267 ILE A CA 1
ATOM 2204 C C . ILE A 1 267 ? 39.804 -9.120 -5.866 1.00 25.48 267 ILE A C 1
ATOM 2206 O O . ILE A 1 267 ? 40.461 -9.945 -5.230 1.00 25.48 267 ILE A O 1
ATOM 2210 N N . SER A 1 268 ? 39.608 -9.239 -7.183 1.00 22.14 268 SER A N 1
ATOM 2211 C CA . SER A 1 268 ? 40.270 -10.152 -8.136 1.00 22.14 268 SER A CA 1
ATOM 2212 C C . SER A 1 268 ? 41.130 -9.373 -9.157 1.00 22.14 268 SER A C 1
ATOM 2214 O O . SER A 1 268 ? 40.590 -8.438 -9.760 1.00 22.14 268 SER A O 1
ATOM 2216 N N . SER A 1 269 ? 42.386 -9.753 -9.430 1.00 24.45 269 SER A N 1
ATOM 2217 C CA . SER A 1 269 ? 43.156 -9.275 -10.599 1.00 24.45 269 SER A CA 1
ATOM 2218 C C . SER A 1 269 ? 43.811 -10.437 -11.359 1.00 24.45 269 SER A C 1
ATOM 2220 O O . SER A 1 269 ? 44.225 -11.432 -10.771 1.00 24.45 269 SER A O 1
ATOM 2222 N N . PHE A 1 270 ? 43.849 -10.302 -12.688 1.00 22.95 270 PHE A N 1
ATOM 2223 C CA . PHE A 1 270 ? 44.600 -11.135 -13.632 1.00 22.95 270 PHE A CA 1
ATOM 2224 C C . PHE A 1 270 ? 45.948 -10.465 -13.934 1.00 22.95 270 PHE A C 1
ATOM 2226 O O . PHE A 1 270 ? 45.968 -9.254 -14.146 1.00 22.95 270 PHE A O 1
ATOM 2233 N N . THR A 1 271 ? 47.011 -11.257 -14.093 1.00 23.48 271 THR A N 1
ATOM 2234 C CA . THR A 1 271 ? 48.148 -10.949 -14.982 1.00 23.48 271 THR A CA 1
ATOM 2235 C C . THR A 1 271 ? 48.683 -12.243 -15.593 1.00 23.48 271 THR A C 1
ATOM 2237 O O . THR A 1 271 ? 48.739 -13.271 -14.919 1.00 23.48 271 THR A O 1
ATOM 2240 N N . GLU A 1 272 ? 49.017 -12.189 -16.884 1.00 29.22 272 GLU A N 1
ATOM 2241 C CA . GLU A 1 272 ? 49.534 -13.303 -17.682 1.00 29.22 272 GLU A CA 1
ATOM 2242 C C . GLU A 1 272 ? 50.839 -13.904 -17.142 1.00 29.22 272 GLU A C 1
ATOM 2244 O O . GLU A 1 272 ? 51.677 -13.213 -16.570 1.00 29.22 272 GLU A O 1
ATOM 2249 N N . ALA A 1 273 ? 50.972 -15.204 -17.431 1.00 30.73 273 ALA A N 1
ATOM 2250 C CA . ALA A 1 273 ? 52.195 -15.985 -17.588 1.00 30.73 273 ALA A CA 1
ATOM 2251 C C . ALA A 1 273 ? 53.271 -15.815 -16.504 1.00 30.73 273 ALA A C 1
ATOM 2253 O O . ALA A 1 273 ? 54.187 -15.010 -16.632 1.00 30.73 273 ALA A O 1
ATOM 2254 N N . ASN A 1 274 ? 53.208 -16.670 -15.479 1.00 26.94 274 ASN A N 1
ATOM 2255 C CA . ASN A 1 274 ? 54.247 -17.673 -15.210 1.00 26.94 274 ASN A CA 1
ATOM 2256 C C . ASN A 1 274 ? 53.880 -18.491 -13.960 1.00 26.94 274 ASN A C 1
ATOM 2258 O O . ASN A 1 274 ? 53.950 -18.006 -12.840 1.00 26.94 274 ASN A O 1
ATOM 2262 N N . GLY A 1 275 ? 53.475 -19.743 -14.182 1.00 30.14 275 GLY A N 1
ATOM 2263 C CA . GLY A 1 275 ? 53.941 -20.923 -13.441 1.00 30.14 275 GLY A CA 1
ATOM 2264 C C . GLY A 1 275 ? 53.794 -21.078 -11.921 1.00 30.14 275 GLY A C 1
ATOM 2265 O O . GLY A 1 275 ? 54.121 -22.166 -11.462 1.00 30.14 275 GLY A O 1
ATOM 2266 N N . GLU A 1 276 ? 53.312 -20.116 -11.131 1.00 24.39 276 GLU A N 1
ATOM 2267 C CA . GLU A 1 276 ? 53.293 -20.258 -9.663 1.00 24.39 276 GLU A CA 1
ATOM 2268 C C . GLU A 1 276 ? 51.940 -19.894 -9.030 1.00 24.39 276 GLU A C 1
ATOM 2270 O O . GLU A 1 276 ? 51.340 -18.855 -9.305 1.00 24.39 276 GLU A O 1
ATOM 2275 N N . LYS A 1 277 ? 51.431 -20.791 -8.173 1.00 22.59 277 LYS A N 1
ATOM 2276 C CA . LYS A 1 277 ? 50.187 -20.603 -7.411 1.00 22.59 277 LYS A CA 1
ATOM 2277 C C . LYS A 1 277 ? 50.455 -19.693 -6.211 1.00 22.59 277 LYS A C 1
ATOM 2279 O O . LYS A 1 277 ? 51.167 -20.095 -5.297 1.00 22.59 277 LYS A O 1
ATOM 2284 N N . VAL A 1 278 ? 49.827 -18.518 -6.182 1.00 25.16 278 VAL A N 1
ATOM 2285 C CA . VAL A 1 278 ? 49.908 -17.555 -5.069 1.00 25.16 278 VAL A CA 1
ATOM 2286 C C . VAL A 1 278 ? 48.495 -17.178 -4.603 1.00 25.16 278 VAL A C 1
ATOM 2288 O O . VAL A 1 278 ? 47.602 -16.963 -5.421 1.00 25.16 278 VAL A O 1
ATOM 2291 N N . SER A 1 279 ? 48.280 -17.136 -3.286 1.00 22.91 279 SER A N 1
ATOM 2292 C CA . SER A 1 279 ? 47.022 -16.760 -2.618 1.00 22.91 279 SER A CA 1
ATOM 2293 C C . SER A 1 279 ? 47.068 -15.315 -2.098 1.00 22.91 279 SER A C 1
ATOM 2295 O O . SER A 1 279 ? 48.102 -14.898 -1.584 1.00 22.91 279 SER A O 1
ATOM 2297 N N . PHE A 1 280 ? 45.954 -14.572 -2.181 1.00 27.47 280 PHE A N 1
ATOM 2298 C CA . PHE A 1 280 ? 45.877 -13.127 -1.891 1.00 27.47 280 PHE A CA 1
ATOM 2299 C C . PHE A 1 280 ? 44.773 -12.775 -0.872 1.00 27.47 280 PHE A C 1
ATOM 2301 O O . PHE A 1 280 ? 43.698 -13.375 -0.906 1.00 27.47 280 PHE A O 1
ATOM 2308 N N . SER A 1 281 ? 45.009 -11.765 -0.022 1.00 23.91 281 SER A N 1
ATOM 2309 C CA . SER A 1 281 ? 44.055 -11.221 0.964 1.00 23.91 281 SER A CA 1
ATOM 2310 C C . SER A 1 281 ? 44.156 -9.685 1.078 1.00 23.91 281 SER A C 1
ATOM 2312 O O . SER A 1 281 ? 45.263 -9.170 1.215 1.00 23.91 281 SER A O 1
ATOM 2314 N N . GLU A 1 282 ? 42.995 -9.005 1.097 1.00 30.78 282 GLU A N 1
ATOM 2315 C CA . GLU A 1 282 ? 42.725 -7.559 1.336 1.00 30.78 282 GLU A CA 1
ATOM 2316 C C . GLU A 1 282 ? 42.741 -6.585 0.132 1.00 30.78 282 GLU A C 1
ATOM 2318 O O . GLU A 1 282 ? 43.570 -6.680 -0.773 1.00 30.78 282 GLU A O 1
ATOM 2323 N N . SER A 1 283 ? 41.796 -5.624 0.116 1.00 37.78 283 SER A N 1
ATOM 2324 C CA . SER A 1 283 ? 41.565 -4.701 -1.014 1.00 37.78 283 SER A CA 1
ATOM 2325 C C . SER A 1 283 ? 40.728 -3.441 -0.688 1.00 37.78 283 SER A C 1
ATOM 2327 O O . SER A 1 283 ? 39.565 -3.575 -0.312 1.00 37.78 283 SER A O 1
ATOM 2329 N N . GLU A 1 284 ? 41.231 -2.226 -0.951 1.00 33.44 284 GLU A N 1
ATOM 2330 C CA . GLU A 1 284 ? 40.501 -0.948 -0.774 1.00 33.44 284 GLU A CA 1
ATOM 2331 C C . GLU A 1 284 ? 40.351 -0.130 -2.080 1.00 33.44 284 GLU A C 1
ATOM 2333 O O . GLU A 1 284 ? 41.147 -0.248 -3.015 1.00 33.44 284 GLU A O 1
ATOM 2338 N N . LEU A 1 285 ? 39.317 0.727 -2.149 1.00 35.62 285 LEU A N 1
ATOM 2339 C CA . LEU A 1 285 ? 39.017 1.618 -3.284 1.00 35.62 285 LEU A CA 1
ATOM 2340 C C . LEU A 1 285 ? 38.954 3.076 -2.804 1.00 35.62 285 LEU A C 1
ATOM 2342 O O . LEU A 1 285 ? 38.065 3.437 -2.032 1.00 35.62 285 LEU A O 1
ATOM 2346 N N . VAL A 1 286 ? 39.884 3.912 -3.278 1.00 33.12 286 VAL A N 1
ATOM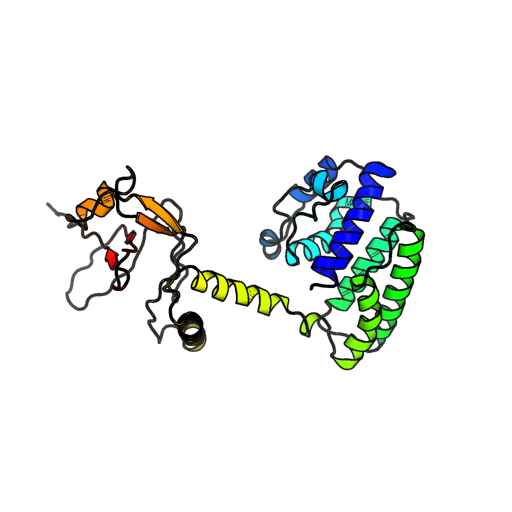 2347 C CA . VAL A 1 286 ? 40.027 5.323 -2.878 1.00 33.12 286 VAL A CA 1
ATOM 2348 C C . VAL A 1 286 ? 39.618 6.232 -4.043 1.00 33.12 286 VAL A C 1
ATOM 2350 O O . VAL A 1 286 ? 40.168 6.145 -5.140 1.00 33.12 286 VAL A O 1
ATOM 2353 N N . TYR A 1 287 ? 38.654 7.130 -3.818 1.00 32.25 287 TYR A N 1
ATOM 2354 C CA . TYR A 1 287 ? 38.301 8.190 -4.770 1.00 32.25 287 TYR A CA 1
ATOM 2355 C C . TYR A 1 287 ? 39.076 9.472 -4.437 1.00 32.25 287 TYR A C 1
ATOM 2357 O O . TYR A 1 287 ? 38.807 10.100 -3.413 1.00 32.25 287 TYR A O 1
ATOM 2365 N N . GLY A 1 288 ? 40.015 9.860 -5.304 1.00 27.84 288 GLY A N 1
ATOM 2366 C CA . GLY A 1 288 ? 40.703 11.155 -5.254 1.00 27.84 288 GLY A CA 1
ATOM 2367 C C . GLY A 1 288 ? 39.931 12.254 -5.995 1.00 27.84 288 GLY A C 1
ATOM 2368 O O . GLY A 1 288 ? 39.154 11.978 -6.907 1.00 27.84 288 GLY A O 1
ATOM 2369 N N . LYS A 1 289 ? 40.146 13.518 -5.613 1.00 26.14 289 LYS A N 1
ATOM 2370 C CA . LYS A 1 289 ? 39.404 14.694 -6.114 1.00 26.14 289 LYS A CA 1
ATOM 2371 C C . LYS A 1 289 ? 39.901 15.263 -7.457 1.00 26.14 289 LYS A C 1
ATOM 2373 O O . LYS A 1 289 ? 39.558 16.393 -7.795 1.00 26.14 289 LYS A O 1
ATOM 2378 N N . THR A 1 290 ? 40.706 14.527 -8.219 1.00 27.23 290 THR A N 1
ATOM 2379 C CA . THR A 1 290 ? 41.310 15.004 -9.480 1.00 27.23 290 THR A CA 1
ATOM 2380 C C . THR A 1 290 ? 40.753 14.252 -10.691 1.00 27.23 290 THR A C 1
ATOM 2382 O O . THR A 1 290 ? 40.237 13.152 -10.534 1.00 27.23 290 THR A O 1
ATOM 2385 N N . ASP A 1 291 ? 40.850 14.840 -11.893 1.00 27.98 291 ASP A N 1
ATOM 2386 C CA . ASP A 1 291 ? 40.367 14.337 -13.204 1.00 27.98 291 ASP A CA 1
ATOM 2387 C C . ASP A 1 291 ? 40.975 12.981 -13.665 1.00 27.98 291 ASP A C 1
ATOM 2389 O O . ASP A 1 291 ? 41.012 12.662 -14.854 1.00 27.98 291 ASP A O 1
ATOM 2393 N N . LYS A 1 292 ? 41.469 12.152 -12.742 1.00 27.12 292 LYS A N 1
ATOM 2394 C CA . LYS A 1 292 ? 42.029 10.825 -12.998 1.00 27.12 292 LYS A CA 1
ATOM 2395 C C . LYS A 1 292 ? 40.998 9.728 -12.681 1.00 27.12 292 LYS A C 1
ATOM 2397 O O . LYS A 1 292 ? 40.174 9.897 -11.781 1.00 27.12 292 LYS A O 1
ATOM 2402 N N . PRO A 1 293 ? 41.019 8.595 -13.407 1.00 28.81 293 PRO A N 1
ATOM 2403 C CA . PRO A 1 293 ? 40.150 7.459 -13.110 1.00 28.81 293 PRO A CA 1
ATOM 2404 C C . PRO A 1 293 ? 40.412 6.911 -11.691 1.00 28.81 293 PRO A C 1
ATOM 2406 O O . PRO A 1 293 ? 41.520 7.067 -11.176 1.00 28.81 293 PRO A O 1
ATOM 2409 N N . PRO A 1 294 ? 39.412 6.275 -11.048 1.00 34.94 294 PRO A N 1
ATOM 2410 C CA . PRO A 1 294 ? 39.559 5.723 -9.702 1.00 34.94 294 PRO A CA 1
ATOM 2411 C C . PRO A 1 294 ? 40.704 4.704 -9.650 1.00 34.94 294 PRO A C 1
ATOM 2413 O O . PRO A 1 294 ? 40.805 3.840 -10.523 1.00 34.94 294 PRO A O 1
ATOM 2416 N N . VAL A 1 295 ? 41.547 4.800 -8.620 1.00 31.70 295 VAL A N 1
ATOM 2417 C CA . VAL A 1 295 ? 42.682 3.895 -8.406 1.00 31.70 295 VAL A CA 1
ATOM 2418 C C . VAL A 1 295 ? 42.248 2.788 -7.445 1.00 31.70 295 VAL A C 1
ATOM 2420 O O . VAL A 1 295 ? 41.740 3.052 -6.355 1.00 31.70 295 VAL A O 1
ATOM 2423 N N . MET A 1 296 ? 42.414 1.542 -7.876 1.00 35.22 296 MET A N 1
ATOM 2424 C CA . MET A 1 296 ? 42.132 0.336 -7.099 1.00 35.22 296 MET A CA 1
ATOM 2425 C C . MET A 1 296 ? 43.464 -0.211 -6.577 1.00 35.22 296 MET A C 1
ATOM 2427 O O . MET A 1 296 ? 44.402 -0.349 -7.363 1.00 35.22 296 MET A O 1
ATOM 2431 N N . LEU A 1 297 ? 43.565 -0.476 -5.275 1.00 32.72 297 LEU A N 1
ATOM 2432 C CA . LEU A 1 297 ? 44.831 -0.819 -4.622 1.00 32.72 297 LEU A CA 1
ATOM 2433 C C . LEU A 1 297 ? 44.867 -2.284 -4.184 1.00 32.72 297 LEU A C 1
ATOM 2435 O O . LEU A 1 297 ? 43.865 -2.830 -3.723 1.00 32.72 297 LEU A O 1
ATOM 2439 N N . TRP A 1 298 ? 46.046 -2.895 -4.304 1.00 29.94 298 TRP A N 1
ATOM 2440 C CA . TRP A 1 298 ? 46.311 -4.293 -3.970 1.00 29.94 298 TRP A CA 1
ATOM 2441 C C . TRP A 1 298 ? 47.552 -4.430 -3.097 1.00 29.94 298 TRP A C 1
ATOM 2443 O O . TRP A 1 298 ? 48.575 -3.807 -3.382 1.00 29.94 298 TRP A O 1
ATOM 2453 N N . ARG A 1 299 ? 47.482 -5.290 -2.075 1.00 29.41 299 ARG A N 1
ATOM 2454 C CA . ARG A 1 299 ? 48.615 -5.654 -1.217 1.00 29.41 299 ARG A CA 1
ATOM 2455 C C . ARG A 1 299 ? 49.230 -6.972 -1.707 1.00 29.41 299 ARG A C 1
ATOM 2457 O O . ARG A 1 299 ? 48.533 -7.970 -1.847 1.00 29.41 299 ARG A O 1
ATOM 2464 N N . LEU A 1 300 ? 50.540 -6.988 -1.948 1.00 22.98 300 LEU A N 1
ATOM 2465 C CA . LEU A 1 300 ? 51.338 -8.208 -2.131 1.00 22.98 300 LEU A CA 1
ATOM 2466 C C . LEU A 1 300 ? 51.991 -8.549 -0.784 1.00 22.98 300 LEU A C 1
ATOM 2468 O O . LEU A 1 300 ? 52.824 -7.779 -0.309 1.00 22.98 300 LEU A O 1
ATOM 2472 N N . GLN A 1 301 ? 51.661 -9.691 -0.175 1.00 25.48 301 GLN A N 1
ATOM 2473 C CA . GLN A 1 301 ? 52.523 -10.302 0.843 1.00 25.48 301 GLN A CA 1
ATOM 2474 C C . GLN A 1 301 ? 53.288 -11.463 0.205 1.00 25.48 301 GLN A C 1
ATOM 2476 O O . GLN A 1 301 ? 52.692 -12.440 -0.239 1.00 25.48 301 GLN A O 1
ATOM 2481 N N . LYS A 1 302 ? 54.622 -11.367 0.171 1.00 23.73 302 LYS A N 1
ATOM 2482 C CA . LYS A 1 302 ? 55.480 -12.540 -0.024 1.00 23.73 302 LYS A CA 1
ATOM 2483 C C . LYS A 1 302 ? 55.428 -13.366 1.260 1.00 23.73 302 LYS A C 1
ATOM 2485 O O . LYS A 1 302 ? 55.867 -12.886 2.302 1.00 23.73 302 LYS A O 1
ATOM 2490 N N . SER A 1 303 ? 54.929 -14.598 1.195 1.00 23.61 303 SER A N 1
ATOM 2491 C CA . SER A 1 303 ? 55.244 -15.588 2.222 1.00 23.61 303 SER A CA 1
ATOM 2492 C C . SER A 1 303 ? 56.705 -15.989 2.037 1.00 23.61 303 SER A C 1
ATOM 2494 O O . SER A 1 303 ? 57.043 -16.654 1.057 1.00 23.61 303 SER A O 1
ATOM 2496 N N . ASN A 1 304 ? 57.582 -15.580 2.950 1.00 24.05 304 ASN A N 1
ATOM 2497 C CA . ASN A 1 304 ? 58.888 -16.216 3.050 1.00 24.05 304 ASN A CA 1
ATOM 2498 C C . ASN A 1 304 ? 58.659 -17.632 3.584 1.00 24.05 304 ASN A C 1
ATOM 2500 O O . ASN A 1 304 ? 58.329 -17.815 4.752 1.00 24.05 304 ASN A O 1
ATOM 2504 N N . SER A 1 305 ? 58.792 -18.631 2.716 1.00 25.61 305 SER A N 1
ATOM 2505 C CA . SER A 1 305 ? 59.057 -20.000 3.138 1.00 25.61 305 SER A CA 1
ATOM 2506 C C . SER A 1 305 ? 60.558 -20.139 3.399 1.00 25.61 305 SER A C 1
ATOM 2508 O O . SER A 1 305 ? 61.315 -20.394 2.462 1.00 25.61 305 SER A O 1
ATOM 2510 N N . ALA A 1 306 ? 60.957 -19.893 4.646 1.00 28.11 306 ALA A N 1
ATOM 2511 C CA . ALA A 1 306 ? 62.081 -20.485 5.383 1.00 28.11 306 ALA A CA 1
ATOM 2512 C C . ALA A 1 306 ? 62.133 -19.836 6.772 1.00 28.11 306 ALA A C 1
ATOM 2514 O O . ALA A 1 306 ? 62.204 -18.586 6.822 1.00 28.11 306 ALA A O 1
#